Protein AF-X0XBM4-F1 (afdb_monomer)

Radius of gyration: 33.18 Å; Cα contacts (8 Å, |Δi|>4): 223; chains: 1; bounding box: 70×52×86 Å

Solvent-accessible surface area (backbone atoms only — not comparable to full-atom values): 13736 Å² total; per-residue (Å²): 110,57,67,59,32,49,52,48,25,52,49,20,50,49,61,36,42,48,56,77,73,38,51,85,45,62,90,73,54,87,56,70,58,50,74,58,97,88,46,77,46,46,25,66,57,52,52,49,49,52,42,51,51,52,54,52,53,46,48,76,74,64,38,62,68,59,53,51,44,62,59,60,49,40,42,83,60,50,76,65,52,47,36,52,25,36,41,55,28,19,49,54,34,35,58,25,46,34,64,67,58,27,51,53,29,49,75,68,77,41,86,64,55,63,82,49,78,67,63,64,71,57,40,39,52,50,35,50,53,50,56,20,50,74,56,38,74,68,28,51,68,59,43,36,58,71,55,51,50,53,51,55,50,45,67,56,48,50,60,52,53,51,49,55,53,48,51,54,51,50,50,48,45,50,71,68,70,60,56,82,87,71,78,83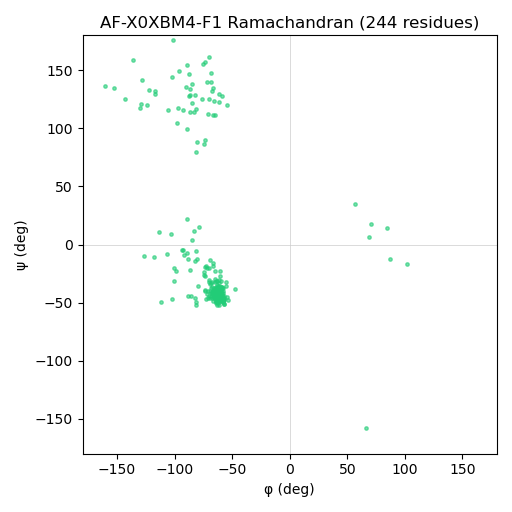,51,32,33,38,36,48,75,71,41,45,52,53,41,40,76,71,72,44,80,49,78,69,49,57,90,46,53,75,43,78,32,78,34,68,67,62,45,51,52,60,44,56,75,65,45,88,72,58,96,71,48,62,60,53,53,49,68,58,17,52,52,130

Secondary structure (DSSP, 8-state):
-HHHHHHHHHHHHHHHHHHHHHGGGGGG--PPPEEETTEEE-HHHHHHHHHHHHHHHHHHHH-HHHHHHHHHHS----HHHHHHHHHHHHHHHHHHH-HHHHHHHHHTTPPPPP-----HHHHHHHHHHHHHHHTHHHHHHHS-HHHHHHHHHHHHHHHHHHHHHHHHHHHHIIIIIS-------EEEB-HHHHHHHHHTT--GGGGGGGBT-EES-HHHHHHHHHTT-PPPTTHHHHHHHHHEE-

Mean predicted aligned error: 10.89 Å

Organism: NCBI:txid412755

Sequence (246 aa):
GLIVAGILGSYSLGANNIGNVMGVFLSSSPFTGFQIGGLVITGTQQLFFLGAIAIGVGVITFSKPVMMTVGKGILPLTPVGAFVSVVSHAVVLFLFSSAGLQHFLLSHGLPAIPLIPVSSSQAIVGAVVGIAAMNGTRGLRQIRWGQVGGILAGWVATPVVAGVFCFVSLFVMQNVFAQKVFVPIEYELRASEMKRLEEAGLPVEELRPLLGRRIASGEVFLYQIGKRLTLEPGQDRLVLALAEVV

Foldseek 3Di:
DQVVLVVLLVVLVLLLCLCVQQVVCPVVQPDAWDDDPNDIGGSVNVSSVVSSVVVVVCCVPPCVVVCCCLCPPFAPADPVLSSQLSNQLSVVSCQQRPPPVQVVCVVVVHDGRHNHRDDSVVSSNVSQCVVLVVVPPVSNVRTPVVSVVVVVVCVVVVVVVVVVVVVVVVVCCCPPPVDCPDDQWKFADEPVLLVVVVVVVFPSPQVVVRHGPIDRDLVVVVVVCVVRDPDDPPVSVSRCVSRTDD

pLDDT: mean 89.34, std 6.18, range [60.56, 97.81]

InterPro domains:
  IPR001204 Phosphate transporter [PF01384] (2-101)
  IPR001204 Phosphate transporter [PF01384] (116-180)
  IPR001204 Phosphate transporter [PTHR11101] (116-178)

Structure (mmCIF, N/CA/C/O backbone):
data_AF-X0XBM4-F1
#
_entry.id   AF-X0XBM4-F1
#
loop_
_atom_site.group_PDB
_atom_site.id
_atom_site.type_symbol
_atom_site.label_atom_id
_atom_site.label_alt_id
_atom_site.label_comp_id
_atom_site.label_asym_id
_atom_site.label_entity_id
_atom_site.label_seq_id
_atom_site.pdbx_PDB_ins_code
_atom_site.Cartn_x
_atom_site.Cartn_y
_atom_site.Cartn_z
_atom_site.occupancy
_atom_site.B_iso_or_equiv
_atom_site.auth_seq_id
_atom_site.auth_comp_id
_atom_site.auth_asym_id
_atom_site.auth_atom_id
_atom_site.pdbx_PDB_model_num
ATOM 1 N N . GLY A 1 1 ? 20.481 11.268 -16.233 1.00 83.00 1 GLY A N 1
ATOM 2 C CA . GLY A 1 1 ? 19.483 10.269 -16.663 1.00 83.00 1 GLY A CA 1
ATOM 3 C C . GLY A 1 1 ? 18.985 9.431 -15.501 1.00 83.00 1 GLY A C 1
ATOM 4 O O . GLY A 1 1 ? 17.932 9.731 -14.960 1.00 83.00 1 GLY A O 1
ATOM 5 N N . LEU A 1 2 ? 19.754 8.420 -15.082 1.00 87.69 2 LEU A N 1
ATOM 6 C CA . LEU A 1 2 ? 19.313 7.419 -14.098 1.00 87.69 2 LEU A CA 1
ATOM 7 C C . LEU A 1 2 ? 18.906 7.989 -12.729 1.00 87.69 2 LEU A C 1
ATOM 9 O O . LEU A 1 2 ? 17.918 7.538 -12.168 1.00 87.69 2 LEU A O 1
ATOM 13 N N . ILE A 1 3 ? 19.604 9.012 -12.227 1.00 91.31 3 ILE A N 1
ATOM 14 C CA . ILE A 1 3 ? 19.247 9.675 -10.960 1.00 91.31 3 ILE A CA 1
ATOM 15 C C . ILE A 1 3 ? 17.855 10.314 -11.045 1.00 91.31 3 ILE A C 1
ATOM 17 O O . ILE A 1 3 ? 17.032 10.112 -10.163 1.00 91.31 3 ILE A O 1
ATOM 21 N N . VAL A 1 4 ? 17.565 11.027 -12.136 1.00 93.81 4 VAL A N 1
ATOM 22 C CA . VAL A 1 4 ? 16.258 11.669 -12.355 1.00 93.81 4 VAL A CA 1
ATOM 23 C C . VAL A 1 4 ? 15.152 10.619 -12.465 1.00 93.81 4 VAL A C 1
ATOM 25 O O . VAL A 1 4 ? 14.100 10.775 -11.854 1.00 93.81 4 VAL A O 1
ATOM 28 N N . ALA A 1 5 ? 15.408 9.510 -13.168 1.00 93.12 5 ALA A N 1
ATOM 29 C CA . ALA A 1 5 ? 14.483 8.378 -13.196 1.00 93.12 5 ALA A CA 1
ATOM 30 C C . ALA A 1 5 ? 14.264 7.781 -11.798 1.00 93.12 5 ALA A C 1
ATOM 32 O O . ALA A 1 5 ? 13.132 7.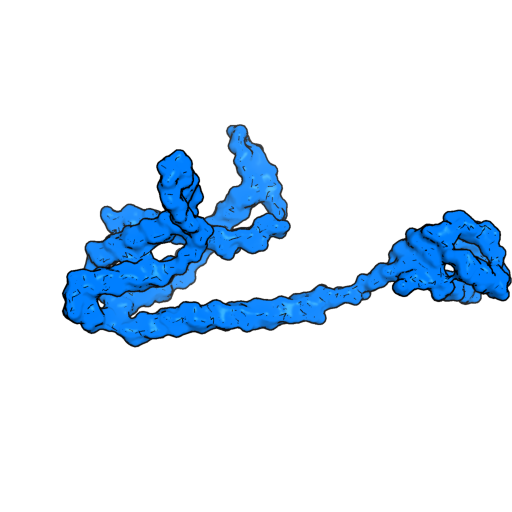488 -11.436 1.00 93.12 5 ALA A O 1
ATOM 33 N N . GLY A 1 6 ? 15.322 7.649 -10.994 1.00 92.62 6 GLY A N 1
ATOM 34 C CA . GLY A 1 6 ? 15.233 7.191 -9.607 1.00 92.62 6 GLY A CA 1
ATOM 35 C C . GLY A 1 6 ? 14.397 8.119 -8.723 1.00 92.62 6 GLY A C 1
ATOM 36 O O . GLY A 1 6 ? 13.598 7.634 -7.925 1.00 92.62 6 GLY A O 1
ATOM 37 N N . ILE A 1 7 ? 14.524 9.438 -8.900 1.00 95.00 7 ILE A N 1
ATOM 38 C CA . ILE A 1 7 ? 13.697 10.438 -8.207 1.00 95.00 7 ILE A CA 1
ATOM 39 C C . ILE A 1 7 ? 12.228 10.267 -8.600 1.00 95.00 7 ILE A C 1
ATOM 41 O O . ILE A 1 7 ? 11.374 10.160 -7.723 1.00 95.00 7 ILE A O 1
ATOM 45 N N . LEU A 1 8 ? 11.939 10.168 -9.901 1.00 95.00 8 LEU A N 1
ATOM 46 C CA . LEU A 1 8 ? 10.582 9.946 -10.400 1.00 95.00 8 LEU A CA 1
ATOM 47 C C . LEU A 1 8 ? 9.994 8.629 -9.867 1.00 95.00 8 LEU A C 1
ATOM 49 O O . LEU A 1 8 ? 8.879 8.615 -9.359 1.00 95.00 8 LEU A O 1
ATOM 53 N N . GLY A 1 9 ? 10.759 7.537 -9.925 1.00 94.25 9 GLY A N 1
ATOM 54 C CA . GLY A 1 9 ? 10.346 6.238 -9.397 1.00 94.25 9 GLY A CA 1
ATOM 55 C C . GLY A 1 9 ? 10.067 6.273 -7.899 1.00 94.25 9 GLY A C 1
ATOM 56 O O . GLY A 1 9 ? 9.058 5.730 -7.460 1.00 94.25 9 GLY A O 1
ATOM 57 N N . SER A 1 10 ? 10.905 6.964 -7.125 1.00 93.44 10 SER A N 1
ATOM 58 C CA . SER A 1 10 ? 10.713 7.113 -5.677 1.00 93.44 10 SER A CA 1
ATOM 59 C C . SER A 1 10 ? 9.476 7.952 -5.348 1.00 93.44 10 SER A C 1
ATOM 61 O O . SER A 1 10 ? 8.720 7.595 -4.446 1.00 93.44 10 SER A O 1
ATOM 63 N N . TYR A 1 11 ? 9.235 9.030 -6.101 1.00 94.62 11 TYR A N 1
ATOM 64 C CA . TYR A 1 11 ? 8.033 9.852 -5.959 1.00 94.62 11 TYR A CA 1
ATOM 65 C C . TYR A 1 11 ? 6.763 9.042 -6.249 1.00 94.62 11 TYR A C 1
ATOM 67 O O . TYR A 1 11 ? 5.869 8.982 -5.403 1.00 94.62 11 TYR A O 1
ATOM 75 N N . SER A 1 12 ? 6.704 8.363 -7.401 1.00 94.94 12 SER A N 1
ATOM 76 C CA . SER A 1 12 ? 5.548 7.541 -7.778 1.00 94.94 12 SER A CA 1
ATOM 77 C C . SER A 1 12 ? 5.317 6.389 -6.796 1.00 94.94 12 SER A C 1
ATOM 79 O O . SER A 1 12 ? 4.173 6.073 -6.477 1.00 94.94 12 SER A O 1
ATOM 81 N N . LEU A 1 13 ? 6.389 5.785 -6.271 1.00 92.69 13 LEU A N 1
ATOM 82 C CA . LEU A 1 13 ? 6.307 4.748 -5.242 1.00 92.69 13 LEU A CA 1
ATOM 83 C C . LEU A 1 13 ? 5.687 5.273 -3.946 1.00 92.69 13 LEU A C 1
ATOM 85 O O . LEU A 1 13 ? 4.789 4.638 -3.397 1.00 92.69 13 LEU A O 1
ATOM 89 N N . GLY A 1 14 ? 6.141 6.435 -3.469 1.00 93.69 14 GLY A N 1
ATOM 90 C CA . GLY A 1 14 ? 5.576 7.076 -2.284 1.00 93.69 14 GLY A CA 1
ATOM 91 C C . GLY A 1 14 ? 4.093 7.401 -2.466 1.00 93.69 14 GLY A C 1
ATOM 92 O O . GLY A 1 14 ? 3.279 7.027 -1.623 1.00 93.69 14 GLY A O 1
ATOM 93 N N . ALA A 1 15 ? 3.734 8.020 -3.594 1.00 92.31 15 ALA A N 1
ATOM 94 C CA . ALA A 1 15 ? 2.355 8.386 -3.914 1.00 92.31 15 ALA A CA 1
ATOM 95 C C . ALA A 1 15 ? 1.416 7.168 -3.977 1.00 92.31 15 ALA A C 1
ATOM 97 O O . ALA A 1 15 ? 0.315 7.210 -3.435 1.00 92.31 15 ALA A O 1
ATOM 98 N N . ASN A 1 16 ? 1.864 6.063 -4.577 1.00 93.94 16 ASN A N 1
ATOM 99 C CA . ASN A 1 16 ? 1.085 4.830 -4.674 1.00 93.94 16 ASN A CA 1
ATOM 100 C C . ASN A 1 16 ? 0.909 4.114 -3.321 1.00 93.94 16 ASN A C 1
ATOM 102 O O . ASN A 1 16 ? -0.100 3.447 -3.100 1.00 93.94 16 ASN A O 1
ATOM 106 N N . ASN A 1 17 ? 1.877 4.235 -2.408 1.00 92.50 17 ASN A N 1
ATOM 107 C CA . ASN A 1 17 ? 1.884 3.464 -1.163 1.00 92.50 17 ASN A CA 1
ATOM 108 C C . ASN A 1 17 ? 1.361 4.229 0.057 1.00 92.50 17 ASN A C 1
ATOM 110 O O . ASN A 1 17 ? 0.928 3.586 1.011 1.00 92.50 17 ASN A O 1
ATOM 114 N N . ILE A 1 18 ? 1.385 5.564 0.064 1.00 92.12 18 ILE A N 1
ATOM 115 C CA 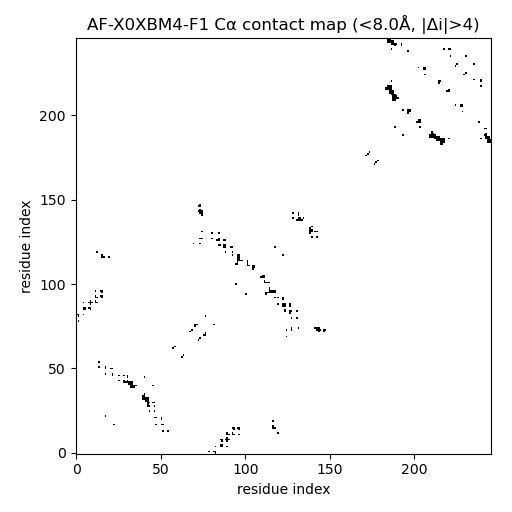. ILE A 1 18 ? 1.076 6.343 1.273 1.00 92.12 18 ILE A CA 1
ATOM 116 C C . ILE A 1 18 ? -0.341 6.083 1.800 1.00 92.12 18 ILE A C 1
ATOM 118 O O . ILE A 1 18 ? -0.528 5.969 3.009 1.00 92.12 18 ILE A O 1
ATOM 122 N N . GLY A 1 19 ? -1.318 5.892 0.906 1.00 88.31 19 GLY A N 1
ATOM 123 C CA . GLY A 1 19 ? -2.688 5.534 1.281 1.00 88.31 19 GLY A CA 1
ATOM 124 C C . GLY A 1 19 ? -2.777 4.174 1.979 1.00 88.31 19 GLY A C 1
ATOM 125 O O . GLY A 1 19 ? -3.505 4.040 2.957 1.00 88.31 19 GLY A O 1
ATOM 126 N N . ASN A 1 20 ? -1.972 3.194 1.558 1.00 89.19 20 ASN A N 1
ATOM 127 C CA . ASN A 1 20 ? -1.929 1.874 2.194 1.00 89.19 20 ASN A CA 1
ATOM 128 C C . ASN A 1 20 ? -1.291 1.927 3.588 1.00 89.19 20 ASN A C 1
ATOM 130 O O . ASN A 1 20 ? -1.654 1.146 4.460 1.00 89.19 20 ASN A O 1
ATOM 134 N N . VAL A 1 21 ? -0.333 2.836 3.795 1.00 89.69 21 VAL A N 1
ATOM 135 C CA . VAL A 1 21 ? 0.385 2.971 5.070 1.00 89.69 21 VAL A CA 1
ATOM 136 C C . VAL A 1 21 ? -0.415 3.807 6.071 1.00 89.69 21 VAL A C 1
ATOM 138 O O . VAL A 1 21 ? -0.531 3.427 7.231 1.00 89.69 21 VAL A O 1
ATOM 141 N N . MET A 1 22 ? -0.964 4.945 5.640 1.00 93.94 22 MET A N 1
ATOM 142 C CA . MET A 1 22 ? -1.604 5.920 6.533 1.00 93.94 22 MET A CA 1
ATOM 143 C C . MET A 1 22 ? -3.131 5.838 6.551 1.00 93.94 22 MET A C 1
ATOM 145 O O . MET A 1 22 ? -3.749 6.291 7.512 1.00 93.94 22 MET A O 1
ATOM 149 N N . GLY A 1 23 ? -3.759 5.251 5.528 1.00 91.75 23 GLY A N 1
ATOM 150 C CA . GLY A 1 23 ? -5.214 5.273 5.355 1.00 91.75 23 GLY A CA 1
ATOM 151 C C . GLY A 1 23 ? -5.985 4.645 6.515 1.00 91.75 23 GLY A C 1
ATOM 152 O O . GLY A 1 23 ? -7.010 5.182 6.926 1.00 91.75 23 GLY A O 1
ATOM 153 N N . VAL A 1 24 ? -5.458 3.571 7.110 1.00 91.56 24 VAL A N 1
ATOM 154 C CA . VAL A 1 24 ? -6.082 2.901 8.267 1.00 91.56 24 VAL A CA 1
ATOM 155 C C . VAL A 1 24 ? -6.137 3.782 9.520 1.00 91.56 24 VAL A C 1
ATOM 157 O O . VAL A 1 24 ? -6.993 3.573 10.373 1.00 91.56 24 VAL A O 1
ATOM 160 N N . PHE A 1 25 ? -5.265 4.789 9.620 1.00 93.75 25 PHE A N 1
ATOM 161 C CA . PHE A 1 25 ? -5.169 5.680 10.778 1.00 93.75 25 PHE A CA 1
ATOM 162 C C . PHE A 1 25 ? -6.014 6.951 10.643 1.00 93.75 25 PHE A C 1
ATOM 164 O O . PHE A 1 25 ? -6.086 7.723 11.595 1.00 93.75 25 PHE A O 1
ATOM 171 N N . LEU A 1 26 ? -6.658 7.189 9.493 1.00 93.00 26 LEU A N 1
ATOM 172 C CA . LEU A 1 26 ? -7.447 8.403 9.252 1.00 93.00 26 LEU A CA 1
ATOM 173 C C . LEU A 1 26 ? -8.559 8.592 10.291 1.00 93.00 26 LEU A C 1
ATOM 175 O O . LEU A 1 26 ? -8.692 9.672 10.859 1.00 93.00 26 LEU A O 1
ATOM 179 N N . SER A 1 27 ? -9.318 7.533 10.571 1.00 90.88 27 SER A N 1
ATOM 180 C CA . SER A 1 27 ? -10.483 7.587 11.468 1.00 90.88 27 SER A CA 1
ATOM 181 C C . SER A 1 27 ? -10.112 7.705 12.947 1.00 90.88 27 SER A C 1
ATOM 183 O O . SER A 1 27 ? -10.941 8.097 13.760 1.00 90.88 27 SER A O 1
ATOM 185 N N . SER A 1 28 ? -8.876 7.356 13.304 1.00 90.38 28 SER A N 1
ATOM 186 C CA . SER A 1 28 ? -8.365 7.376 14.678 1.00 90.38 28 SER A CA 1
ATOM 187 C C . SER A 1 28 ? -7.274 8.429 14.882 1.00 90.38 28 SER A C 1
ATOM 189 O O . SER A 1 28 ? -6.556 8.383 15.880 1.00 90.38 28 SER A O 1
ATOM 191 N N . SER A 1 29 ? -7.079 9.329 13.914 1.00 91.88 29 SER A N 1
ATOM 192 C CA . SER A 1 29 ? -6.001 10.309 13.964 1.00 91.88 29 SER A CA 1
ATOM 193 C C . SER A 1 29 ? -6.277 11.348 15.057 1.00 91.88 29 SER A C 1
ATOM 195 O O . SER A 1 29 ? -7.328 11.987 15.023 1.00 91.88 29 SER A O 1
ATOM 197 N N . PRO A 1 30 ? -5.348 11.570 16.006 1.00 90.75 30 PRO A N 1
ATOM 198 C CA . PRO A 1 30 ? -5.525 12.571 17.057 1.00 90.75 30 PRO A CA 1
ATOM 199 C C . PRO A 1 30 ? -5.187 13.996 16.586 1.00 90.75 30 PRO A C 1
ATOM 201 O O . PRO A 1 30 ? -5.328 14.945 17.355 1.00 90.75 30 PRO A O 1
ATOM 204 N N . PHE A 1 31 ? -4.683 14.164 15.357 1.00 93.12 31 PHE A N 1
ATOM 205 C CA . PHE A 1 31 ? -4.177 15.447 14.880 1.00 93.12 31 PHE A CA 1
ATOM 206 C C . PHE A 1 31 ? -5.310 16.400 14.514 1.00 93.12 31 PHE A C 1
ATOM 208 O O . PHE A 1 31 ? -6.143 16.112 13.654 1.00 93.12 31 PHE A O 1
ATOM 215 N N . THR A 1 32 ? -5.282 17.586 15.109 1.00 91.81 32 THR A N 1
ATOM 216 C CA . THR A 1 32 ? -6.132 18.708 14.722 1.00 91.81 32 THR A CA 1
ATOM 217 C C . THR A 1 32 ? -5.377 19.637 13.775 1.00 91.81 32 THR A C 1
ATOM 219 O O . THR A 1 32 ? -4.146 19.732 13.793 1.00 91.81 32 THR A O 1
ATOM 222 N N . GLY A 1 33 ? -6.113 20.289 12.874 1.00 92.31 33 GLY A N 1
ATOM 223 C CA . GLY A 1 33 ? -5.518 21.254 11.956 1.00 92.31 33 GLY A CA 1
ATOM 224 C C . GLY A 1 33 ? -5.040 22.502 12.693 1.00 92.31 33 GLY A C 1
ATOM 225 O O . GLY A 1 33 ? -5.656 22.921 13.671 1.00 92.31 33 GLY A O 1
ATOM 226 N N . PHE A 1 34 ? -3.964 23.111 12.207 1.00 91.62 34 PHE A N 1
ATOM 227 C CA . PHE A 1 34 ? -3.456 24.373 12.735 1.00 91.62 34 PHE A CA 1
ATOM 228 C C . PHE A 1 34 ? -3.080 25.326 11.599 1.00 91.62 34 PHE A C 1
ATOM 230 O O . PHE A 1 34 ? -2.855 24.911 10.459 1.00 91.62 34 PHE A O 1
ATOM 237 N N . GLN A 1 35 ? -3.026 26.619 11.911 1.00 92.69 35 GLN A N 1
ATOM 238 C CA . GLN A 1 35 ? -2.713 27.669 10.949 1.00 92.69 35 GLN A CA 1
ATOM 239 C C . GLN A 1 35 ? -1.419 28.382 11.346 1.00 92.69 35 GLN A C 1
ATOM 241 O O . GLN A 1 35 ? -1.280 28.825 12.483 1.00 92.69 35 GLN A O 1
ATOM 246 N N . ILE A 1 36 ? -0.478 28.513 10.408 1.00 89.69 36 ILE A N 1
ATOM 247 C CA . ILE A 1 36 ? 0.762 29.284 10.592 1.00 89.69 36 ILE A CA 1
ATOM 248 C C . ILE A 1 36 ? 0.914 30.235 9.412 1.00 89.69 36 ILE A C 1
ATOM 250 O O . ILE A 1 36 ? 0.982 29.793 8.269 1.00 89.69 36 ILE A O 1
ATOM 254 N N . GLY A 1 37 ? 0.976 31.543 9.677 1.00 82.50 37 GLY A N 1
ATOM 255 C CA . GLY A 1 37 ? 1.304 32.545 8.653 1.00 82.50 37 GLY A CA 1
ATOM 256 C C . GLY A 1 37 ? 0.387 32.522 7.422 1.00 82.50 37 GLY A C 1
ATOM 257 O O . GLY A 1 37 ? 0.858 32.717 6.309 1.00 82.50 37 GLY A O 1
ATOM 258 N N . GLY A 1 38 ? -0.905 32.224 7.604 1.00 87.56 38 GLY A N 1
ATOM 259 C CA . GLY A 1 38 ? -1.879 32.105 6.511 1.00 87.56 38 GLY A CA 1
ATOM 260 C C . GLY A 1 38 ? -1.972 30.714 5.870 1.00 87.56 38 GLY A C 1
ATOM 261 O O . GLY A 1 38 ? -2.952 30.442 5.182 1.00 87.56 38 GLY A O 1
ATOM 262 N N . LEU A 1 39 ? -1.033 29.804 6.145 1.00 89.56 39 LEU A N 1
ATOM 263 C CA . LEU A 1 39 ? -1.095 28.415 5.693 1.00 89.56 39 LEU A CA 1
ATOM 264 C C . LEU A 1 39 ? -1.934 27.578 6.665 1.00 89.56 39 LEU A C 1
ATOM 266 O O . LEU A 1 39 ? -1.607 27.490 7.849 1.00 89.56 39 LEU A O 1
ATOM 270 N N . VAL A 1 40 ? -2.997 26.948 6.164 1.00 92.50 40 VAL A N 1
ATOM 271 C CA . VAL A 1 40 ? -3.815 25.994 6.926 1.00 92.50 40 VAL A CA 1
ATOM 272 C C . VAL A 1 40 ? -3.283 24.585 6.680 1.00 92.50 40 VAL A C 1
ATOM 274 O O . VAL A 1 40 ? -3.333 24.095 5.553 1.00 92.50 40 VAL A O 1
ATOM 277 N N . ILE A 1 41 ? -2.783 23.933 7.732 1.00 93.75 41 ILE A N 1
ATOM 278 C CA . ILE A 1 41 ? -2.322 22.543 7.689 1.00 93.75 41 ILE A CA 1
ATOM 279 C C . ILE A 1 41 ? -3.351 21.672 8.404 1.00 93.75 41 ILE A C 1
ATOM 281 O O . ILE A 1 41 ? -3.560 21.782 9.610 1.00 93.75 41 ILE A O 1
ATOM 285 N N . THR A 1 42 ? -3.988 20.776 7.660 1.00 94.31 42 THR A N 1
ATOM 286 C CA . THR A 1 42 ? -4.989 19.838 8.189 1.00 94.31 42 THR A CA 1
ATOM 287 C C . THR A 1 42 ? -4.340 18.695 8.976 1.00 94.31 42 THR A C 1
ATOM 289 O O . THR A 1 42 ? -3.193 18.325 8.719 1.00 94.31 42 THR A O 1
ATOM 292 N N . GLY A 1 43 ? -5.086 18.078 9.899 1.00 94.12 43 GLY A N 1
ATOM 293 C CA . GLY A 1 43 ? -4.626 16.877 10.613 1.00 94.12 43 GLY A CA 1
ATOM 294 C C . GLY A 1 43 ? -4.271 15.725 9.664 1.00 94.12 43 GLY A C 1
ATOM 295 O O . GLY A 1 43 ? -3.255 15.057 9.841 1.00 94.12 43 GLY A O 1
ATOM 296 N N . THR A 1 44 ? -5.030 15.566 8.574 1.00 93.69 44 THR A N 1
ATOM 297 C CA . THR A 1 44 ? -4.742 14.585 7.518 1.00 93.69 44 THR A CA 1
ATOM 298 C C . THR A 1 44 ? -3.391 14.829 6.851 1.00 93.69 44 THR A C 1
ATOM 300 O O . THR A 1 44 ? -2.620 13.893 6.660 1.00 93.69 44 THR A O 1
ATOM 303 N N . GLN A 1 45 ? -3.060 16.080 6.522 1.00 93.50 45 GLN A N 1
ATOM 304 C CA . GLN A 1 45 ? -1.757 16.408 5.934 1.00 93.50 45 GLN A CA 1
ATOM 305 C C . GLN A 1 45 ? -0.606 16.102 6.897 1.00 93.50 45 GLN A C 1
ATOM 307 O O . GLN A 1 45 ? 0.417 15.575 6.465 1.00 93.50 45 GLN A O 1
ATOM 312 N N . GLN A 1 46 ? -0.782 16.366 8.195 1.00 94.75 46 GLN A N 1
ATOM 313 C CA . GLN A 1 46 ? 0.210 16.014 9.218 1.00 94.75 46 GLN A CA 1
ATOM 314 C C . GLN A 1 46 ? 0.412 14.496 9.301 1.00 94.75 46 GLN A C 1
ATOM 316 O O . GLN A 1 46 ? 1.549 14.025 9.289 1.00 94.75 46 GLN A O 1
ATOM 321 N N . LEU A 1 47 ? -0.680 13.724 9.311 1.00 95.12 47 LEU A N 1
ATOM 322 C CA . LEU A 1 47 ? -0.634 12.262 9.330 1.00 95.12 47 LEU A CA 1
ATOM 323 C C . LEU A 1 47 ? 0.133 11.705 8.121 1.00 95.12 47 LEU A C 1
ATOM 325 O O . LEU A 1 47 ? 1.039 10.889 8.278 1.00 95.12 47 LEU A O 1
ATOM 329 N N . PHE A 1 48 ? -0.180 12.181 6.914 1.00 94.38 48 PHE A N 1
ATOM 330 C CA . PHE A 1 48 ? 0.491 11.736 5.690 1.00 94.38 48 PHE A CA 1
ATOM 331 C C . PHE A 1 48 ? 1.959 12.174 5.642 1.00 94.38 48 PHE A C 1
ATOM 333 O O . PHE A 1 48 ? 2.796 11.433 5.127 1.00 94.38 48 PHE A O 1
ATOM 340 N N . PHE A 1 49 ? 2.299 13.330 6.216 1.00 94.00 49 PHE A N 1
ATOM 341 C CA . PHE A 1 49 ? 3.685 13.776 6.346 1.00 94.00 49 PHE A CA 1
ATOM 342 C C . PHE A 1 49 ? 4.498 12.865 7.275 1.00 94.00 49 PHE A C 1
ATOM 344 O O . PHE A 1 49 ? 5.586 12.420 6.905 1.00 94.00 49 PHE A O 1
ATOM 351 N N . LEU A 1 50 ? 3.950 12.508 8.441 1.00 94.94 50 LEU A N 1
ATOM 352 C CA . LEU A 1 50 ? 4.572 11.525 9.334 1.00 94.94 50 LEU A CA 1
ATOM 353 C C . LEU A 1 50 ? 4.729 10.166 8.649 1.00 94.94 50 LEU A C 1
ATOM 355 O O . LEU A 1 50 ? 5.779 9.533 8.761 1.00 94.94 50 LEU A O 1
ATOM 359 N N . GLY A 1 51 ? 3.727 9.746 7.877 1.00 94.94 51 GLY A N 1
ATOM 360 C CA . GLY A 1 51 ? 3.824 8.538 7.069 1.00 94.94 51 GLY A CA 1
ATOM 361 C C . GLY A 1 51 ? 4.926 8.591 6.019 1.00 94.94 51 GLY A C 1
ATOM 362 O O . GLY A 1 51 ? 5.655 7.615 5.858 1.00 94.94 51 GLY A O 1
ATOM 363 N N . ALA A 1 52 ? 5.109 9.728 5.348 1.00 94.69 52 ALA A N 1
ATOM 364 C CA . ALA A 1 52 ? 6.194 9.912 4.389 1.00 94.69 52 ALA A CA 1
ATOM 365 C C . ALA A 1 52 ? 7.574 9.790 5.059 1.00 94.69 52 ALA A C 1
ATOM 367 O O . ALA A 1 52 ? 8.460 9.125 4.517 1.00 94.69 52 ALA A O 1
ATOM 368 N N . ILE A 1 53 ? 7.741 10.353 6.263 1.00 95.44 53 ILE A N 1
ATOM 369 C CA . ILE A 1 53 ? 8.965 10.188 7.063 1.00 95.44 53 ILE A CA 1
ATOM 370 C C . ILE A 1 53 ? 9.174 8.713 7.420 1.00 95.44 53 ILE A C 1
ATOM 372 O O . ILE A 1 53 ? 10.263 8.185 7.201 1.00 95.44 53 ILE A O 1
ATOM 376 N N . ALA A 1 54 ? 8.141 8.030 7.919 1.00 94.62 54 ALA A N 1
ATOM 377 C CA . ALA A 1 54 ? 8.224 6.620 8.293 1.00 94.62 54 ALA A CA 1
ATOM 378 C C . ALA A 1 54 ? 8.614 5.725 7.103 1.00 94.62 54 ALA A C 1
ATOM 380 O O . ALA A 1 54 ? 9.492 4.869 7.237 1.00 94.62 54 ALA A O 1
ATOM 381 N N . ILE A 1 55 ? 8.029 5.963 5.922 1.00 93.69 55 ILE A N 1
ATOM 382 C CA . ILE A 1 55 ? 8.412 5.281 4.677 1.00 93.69 55 ILE A CA 1
ATOM 383 C C . ILE A 1 55 ? 9.885 5.559 4.356 1.00 93.69 55 ILE A C 1
ATOM 385 O O . ILE A 1 55 ? 10.638 4.618 4.109 1.00 93.69 55 ILE A O 1
ATOM 389 N N . GLY A 1 56 ? 10.321 6.822 4.400 1.00 93.38 56 GLY A N 1
ATOM 390 C CA . GLY A 1 56 ? 11.713 7.198 4.135 1.00 93.38 56 GLY A CA 1
ATOM 391 C C . GLY A 1 56 ? 12.707 6.498 5.068 1.00 93.38 56 GLY A C 1
ATOM 392 O O . GLY A 1 56 ? 13.692 5.917 4.606 1.00 93.38 56 GLY A O 1
ATOM 393 N N . VAL A 1 57 ? 12.415 6.470 6.371 1.00 95.12 57 VAL A N 1
ATOM 394 C CA . VAL A 1 57 ? 13.225 5.762 7.374 1.00 95.12 57 VAL A CA 1
ATOM 395 C C . VAL A 1 57 ? 13.259 4.259 7.091 1.00 95.12 57 VAL A C 1
ATOM 397 O O . VAL A 1 57 ? 14.337 3.659 7.102 1.00 95.12 57 VAL A O 1
ATOM 400 N N . GLY A 1 58 ? 12.114 3.645 6.779 1.00 92.88 58 GLY A N 1
ATOM 401 C CA . GLY A 1 58 ? 12.033 2.223 6.435 1.00 92.88 58 GLY A CA 1
ATOM 402 C C . GLY A 1 58 ? 12.826 1.865 5.173 1.00 92.88 58 GLY A C 1
ATOM 403 O O . GLY A 1 58 ? 13.467 0.813 5.111 1.00 92.88 58 GLY A O 1
ATOM 404 N N . VAL A 1 59 ? 12.856 2.764 4.184 1.00 90.75 59 VAL A N 1
ATOM 405 C CA . VAL A 1 59 ? 13.664 2.586 2.971 1.00 90.75 59 VAL A CA 1
ATOM 406 C C . VAL A 1 59 ? 15.154 2.564 3.299 1.00 90.75 59 VAL A C 1
ATOM 408 O O . VAL A 1 59 ? 15.856 1.638 2.890 1.00 90.75 59 VAL A O 1
ATOM 411 N N . ILE A 1 60 ? 15.629 3.537 4.079 1.00 92.19 60 ILE A N 1
ATOM 412 C CA . ILE A 1 60 ? 17.049 3.654 4.443 1.00 92.19 60 ILE A CA 1
ATOM 413 C C . ILE A 1 60 ? 17.514 2.454 5.281 1.00 92.19 60 ILE A C 1
ATOM 415 O O . ILE A 1 60 ? 18.634 1.977 5.108 1.00 92.19 60 ILE A O 1
ATOM 419 N N . THR A 1 61 ? 16.656 1.945 6.166 1.00 94.75 61 THR A N 1
ATOM 420 C CA . THR A 1 61 ? 17.024 0.909 7.144 1.00 94.75 61 THR A CA 1
ATOM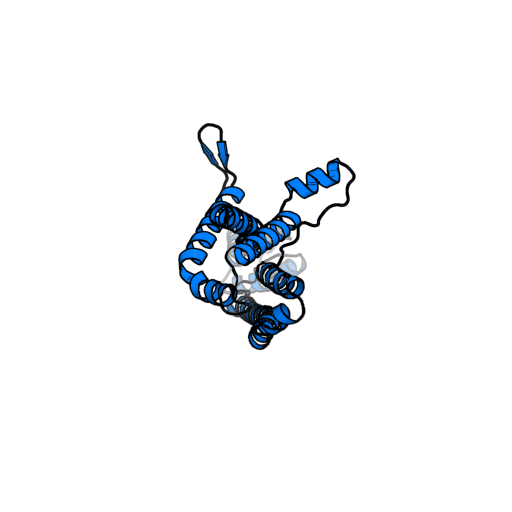 421 C C . THR A 1 61 ? 16.854 -0.519 6.621 1.00 94.75 61 THR A C 1
ATOM 423 O O . THR A 1 61 ? 17.757 -1.337 6.796 1.00 94.75 61 THR A O 1
ATOM 426 N N . PHE A 1 62 ? 15.746 -0.838 5.939 1.00 92.00 62 PHE A N 1
ATOM 427 C CA . PHE A 1 62 ? 15.368 -2.232 5.656 1.00 92.00 62 PHE A CA 1
ATOM 428 C C . PHE A 1 62 ? 15.305 -2.607 4.169 1.00 92.00 62 PHE A C 1
ATOM 430 O O . PHE A 1 62 ? 15.231 -3.792 3.849 1.00 92.00 62 PHE A O 1
ATOM 437 N N . SER A 1 63 ? 15.374 -1.658 3.226 1.00 88.81 63 SER A N 1
ATOM 438 C CA . SER A 1 63 ? 15.122 -1.981 1.803 1.00 88.81 63 SER A CA 1
ATOM 439 C C . SER A 1 63 ? 16.301 -2.612 1.053 1.00 88.81 63 SER A C 1
ATOM 441 O O . SER A 1 63 ? 16.122 -3.140 -0.048 1.00 88.81 63 SER A O 1
ATOM 443 N N . LYS A 1 64 ? 17.515 -2.601 1.620 1.00 87.56 64 LYS A N 1
ATOM 444 C CA . LYS A 1 64 ? 18.735 -3.084 0.943 1.00 87.56 64 LYS A CA 1
ATOM 445 C C . LYS A 1 64 ? 18.626 -4.521 0.394 1.00 87.56 64 LYS A C 1
ATOM 447 O O . LYS A 1 64 ? 18.968 -4.707 -0.776 1.00 87.56 64 LYS A O 1
ATOM 452 N N . PRO A 1 65 ? 18.149 -5.536 1.143 1.00 84.31 65 PRO A N 1
ATOM 453 C CA . PRO A 1 65 ? 18.085 -6.913 0.637 1.00 84.31 65 PRO A CA 1
ATOM 454 C C . PRO A 1 65 ? 17.138 -7.065 -0.563 1.00 84.31 65 PRO A C 1
ATOM 456 O O . PRO A 1 65 ? 17.452 -7.762 -1.532 1.00 84.31 65 PRO A O 1
ATOM 459 N N . VAL A 1 66 ? 16.004 -6.358 -0.535 1.00 80.12 66 VAL A N 1
ATOM 460 C CA . VAL A 1 66 ? 15.001 -6.386 -1.609 1.00 80.12 66 VAL A CA 1
ATOM 461 C C . VAL A 1 66 ? 15.547 -5.710 -2.867 1.00 80.12 66 VAL A C 1
ATOM 463 O O . VAL A 1 66 ? 15.482 -6.291 -3.950 1.00 80.12 66 VAL A O 1
ATOM 466 N N . MET A 1 67 ? 16.176 -4.537 -2.726 1.00 82.31 67 MET A N 1
ATOM 467 C CA . MET A 1 67 ? 16.805 -3.835 -3.852 1.00 82.31 67 MET A CA 1
ATOM 468 C C . MET A 1 67 ? 17.874 -4.692 -4.542 1.00 82.31 67 MET A C 1
ATOM 470 O O . MET A 1 67 ? 17.944 -4.731 -5.770 1.00 82.31 67 MET A O 1
ATOM 474 N N . MET A 1 68 ? 18.675 -5.429 -3.767 1.00 80.94 68 MET A N 1
ATOM 475 C CA . MET A 1 68 ? 19.697 -6.325 -4.317 1.00 80.94 68 MET A CA 1
ATOM 476 C C . MET A 1 68 ? 19.091 -7.524 -5.060 1.00 80.94 68 MET A C 1
ATOM 478 O O . MET A 1 68 ? 19.619 -7.925 -6.100 1.00 80.94 68 MET A O 1
ATOM 482 N N . THR A 1 69 ? 17.970 -8.058 -4.566 1.00 73.31 69 THR A N 1
ATOM 483 C CA . THR A 1 69 ? 17.244 -9.168 -5.205 1.00 73.31 69 THR A CA 1
ATOM 484 C C . THR A 1 69 ? 16.651 -8.742 -6.548 1.00 73.31 69 THR A C 1
ATOM 486 O O . THR A 1 69 ? 16.796 -9.453 -7.537 1.00 73.31 69 THR A O 1
ATOM 489 N N . VAL A 1 70 ? 16.063 -7.546 -6.634 1.00 70.94 70 VAL A N 1
ATOM 490 C CA . VAL A 1 70 ? 15.521 -7.028 -7.902 1.00 70.94 70 VAL A CA 1
ATOM 491 C C . VAL A 1 70 ? 16.642 -6.660 -8.880 1.00 70.94 70 VAL A C 1
ATOM 493 O O . VAL A 1 70 ? 16.598 -7.058 -10.041 1.00 70.94 70 VAL A O 1
ATOM 496 N N . GLY A 1 71 ? 17.676 -5.950 -8.416 1.00 67.31 71 GLY A N 1
ATOM 497 C CA . GLY A 1 71 ? 18.719 -5.399 -9.288 1.00 67.31 71 GLY A CA 1
ATOM 498 C C . GLY A 1 71 ? 19.712 -6.420 -9.856 1.00 67.31 71 GLY A C 1
ATOM 499 O O . GLY A 1 71 ? 20.283 -6.182 -10.918 1.00 67.31 71 GLY A O 1
ATOM 500 N N . LYS A 1 72 ? 19.947 -7.546 -9.168 1.00 69.38 72 LYS A N 1
ATOM 501 C CA . LYS A 1 72 ? 20.899 -8.589 -9.613 1.00 69.38 72 LYS A CA 1
ATOM 502 C C . LYS A 1 72 ? 20.302 -9.992 -9.689 1.00 69.38 72 LYS A C 1
ATOM 504 O O . LYS A 1 72 ? 20.970 -10.908 -10.172 1.00 69.38 72 LYS A O 1
ATOM 509 N N . GLY A 1 73 ? 19.095 -10.185 -9.169 1.00 74.31 73 GLY A N 1
ATOM 510 C CA . GLY A 1 73 ? 18.499 -11.506 -9.068 1.00 74.31 73 GLY A CA 1
ATOM 511 C C . GLY A 1 73 ? 17.848 -11.976 -10.365 1.00 74.31 73 GLY A C 1
ATOM 512 O O . GLY A 1 73 ? 18.139 -13.070 -10.840 1.00 74.31 73 GLY A O 1
ATOM 513 N N . ILE A 1 74 ? 17.008 -11.146 -10.980 1.00 84.12 74 ILE A N 1
ATOM 514 C CA . ILE A 1 74 ? 16.137 -11.600 -12.076 1.00 84.12 74 ILE A CA 1
ATOM 515 C C . ILE A 1 74 ? 16.882 -11.649 -13.411 1.00 84.12 74 ILE A C 1
ATOM 517 O O . ILE A 1 74 ? 16.865 -12.666 -14.105 1.00 84.12 74 ILE A O 1
ATOM 521 N N . LEU A 1 75 ? 17.537 -10.545 -13.760 1.00 86.50 75 LEU A N 1
ATOM 522 C CA . LEU A 1 75 ? 18.279 -10.349 -14.999 1.00 86.50 75 LEU A CA 1
ATOM 523 C C . LEU A 1 75 ? 19.390 -9.325 -14.716 1.00 86.50 75 LEU A C 1
ATOM 525 O O . LEU A 1 75 ? 19.105 -8.308 -14.082 1.00 86.50 75 LEU A O 1
ATOM 529 N N . PRO A 1 76 ? 20.640 -9.539 -15.159 1.00 85.19 76 PRO A N 1
ATOM 530 C CA . PRO A 1 76 ? 21.666 -8.506 -15.075 1.00 85.19 76 PRO A CA 1
ATOM 531 C C . PRO A 1 76 ? 21.298 -7.335 -15.999 1.00 85.19 76 PRO A C 1
ATOM 533 O O . PRO A 1 76 ? 21.300 -7.468 -17.221 1.00 85.19 76 PRO A O 1
ATOM 536 N N . LEU A 1 77 ? 20.959 -6.185 -15.415 1.00 85.19 77 LEU A N 1
ATOM 537 C CA . LEU A 1 77 ? 20.533 -5.006 -16.169 1.00 85.19 77 LEU A CA 1
ATOM 538 C C . LEU A 1 77 ? 21.729 -4.156 -16.610 1.00 85.19 77 LEU A C 1
ATOM 540 O O . LEU A 1 77 ? 22.604 -3.820 -15.811 1.00 85.19 77 LEU A O 1
ATOM 544 N N . THR A 1 78 ? 21.729 -3.744 -17.879 1.00 89.69 78 THR A N 1
ATOM 545 C CA . THR A 1 78 ? 22.597 -2.657 -18.358 1.00 89.69 78 THR A CA 1
ATOM 546 C C . THR A 1 78 ? 22.114 -1.315 -17.789 1.00 89.69 78 THR A C 1
ATOM 548 O O . THR A 1 78 ? 20.948 -1.209 -17.407 1.00 89.69 78 THR A O 1
ATOM 551 N N . PRO A 1 79 ? 22.937 -0.249 -17.767 1.00 89.94 79 PRO A N 1
ATOM 552 C CA . PRO A 1 79 ? 22.492 1.070 -17.300 1.00 89.94 79 PRO A CA 1
ATOM 553 C C . PRO A 1 79 ? 21.247 1.596 -18.030 1.00 89.94 79 PRO A C 1
ATOM 555 O O . PRO A 1 79 ? 20.377 2.209 -17.413 1.00 89.94 79 PRO A O 1
ATOM 558 N N . VAL A 1 80 ? 21.132 1.311 -19.332 1.00 91.19 80 VAL A N 1
ATOM 559 C CA . VAL A 1 80 ? 19.953 1.657 -20.139 1.00 91.19 80 VAL A CA 1
ATOM 560 C C . VAL A 1 80 ? 18.751 0.803 -19.735 1.00 91.19 80 VAL A C 1
ATOM 562 O O . VAL A 1 80 ? 17.672 1.346 -19.525 1.00 91.19 80 VAL A O 1
ATOM 565 N N . GLY A 1 81 ? 18.931 -0.509 -19.551 1.00 90.56 81 GLY A N 1
ATOM 566 C CA . GLY A 1 81 ? 17.866 -1.389 -19.062 1.00 90.56 81 GLY A CA 1
ATOM 567 C C . GLY A 1 81 ? 17.370 -0.989 -17.671 1.00 90.56 81 GLY A C 1
ATOM 568 O O . GLY A 1 81 ? 16.167 -0.928 -17.440 1.00 90.56 81 GLY A O 1
ATOM 569 N N . ALA A 1 82 ? 18.280 -0.621 -16.767 1.00 90.38 82 ALA A N 1
ATOM 570 C CA . ALA A 1 82 ? 17.936 -0.095 -15.452 1.00 90.38 82 ALA A CA 1
ATOM 571 C C . ALA A 1 82 ? 17.127 1.207 -15.572 1.00 90.38 82 ALA A C 1
ATOM 573 O O . ALA A 1 82 ? 16.064 1.318 -14.965 1.00 90.38 82 ALA A O 1
ATOM 574 N N . PHE A 1 83 ? 17.566 2.150 -16.411 1.00 93.62 83 PHE A N 1
ATOM 575 C CA . PHE A 1 83 ? 16.831 3.392 -16.665 1.00 93.62 83 PHE A CA 1
ATOM 576 C C . PHE A 1 83 ? 15.413 3.130 -17.180 1.00 93.62 83 PHE A C 1
ATOM 578 O O . PHE A 1 83 ? 14.455 3.630 -16.594 1.00 93.62 83 PHE A O 1
ATOM 585 N N . VAL A 1 84 ? 15.274 2.307 -18.222 1.00 93.56 84 VAL A N 1
ATOM 586 C CA . VAL A 1 84 ? 13.970 1.951 -18.798 1.00 93.56 84 VAL A CA 1
ATOM 587 C C . VAL A 1 84 ? 13.091 1.276 -17.751 1.00 93.56 84 VAL A C 1
ATOM 589 O O . VAL A 1 84 ? 11.945 1.675 -17.585 1.00 93.56 84 VAL A O 1
ATOM 592 N N . SER A 1 85 ? 13.630 0.325 -16.984 1.00 92.69 85 SER A N 1
ATOM 593 C CA . SER A 1 85 ? 12.855 -0.388 -15.965 1.00 92.69 85 SER A CA 1
ATOM 594 C C . SER A 1 85 ? 12.285 0.551 -14.899 1.00 92.69 85 SER A C 1
ATOM 596 O O . SER A 1 85 ? 11.105 0.456 -14.572 1.00 92.69 85 SER A O 1
ATOM 598 N N . VAL A 1 86 ? 13.090 1.504 -14.415 1.00 93.88 86 VAL A N 1
ATOM 599 C CA . VAL A 1 86 ? 12.671 2.485 -13.408 1.00 93.88 86 VAL A CA 1
ATOM 600 C C . VAL A 1 86 ? 11.649 3.462 -13.984 1.00 93.88 86 VAL A C 1
ATOM 602 O O . VAL A 1 86 ? 10.660 3.753 -13.318 1.00 93.88 86 VAL A O 1
ATOM 605 N N . VAL A 1 87 ? 11.837 3.944 -15.217 1.00 96.00 87 VAL A N 1
ATOM 606 C CA . VAL A 1 87 ? 10.882 4.865 -15.855 1.00 96.00 87 VAL A CA 1
ATOM 607 C C . VAL A 1 87 ? 9.552 4.170 -16.134 1.00 96.00 87 VAL A C 1
ATOM 609 O O . VAL A 1 87 ? 8.512 4.695 -15.752 1.00 96.00 87 VAL A O 1
ATOM 612 N N . SER A 1 88 ? 9.561 2.979 -16.739 1.00 95.69 88 SER A N 1
ATOM 613 C CA . SER A 1 88 ? 8.341 2.203 -16.995 1.00 95.69 88 SER A CA 1
ATOM 614 C C . SER A 1 88 ? 7.584 1.917 -15.702 1.00 95.69 88 SER A C 1
ATOM 616 O O . SER A 1 88 ? 6.376 2.125 -15.629 1.00 95.69 88 SER A O 1
ATOM 618 N N . HIS A 1 89 ? 8.307 1.508 -14.660 1.00 95.12 89 HIS A N 1
ATOM 619 C CA . HIS A 1 89 ? 7.760 1.316 -13.326 1.00 95.12 89 HIS A CA 1
ATOM 620 C C . HIS A 1 89 ? 7.109 2.592 -12.767 1.00 95.12 89 HIS A C 1
ATOM 622 O O . HIS A 1 89 ? 5.964 2.560 -12.316 1.00 95.12 89 HIS A O 1
ATOM 628 N N . ALA A 1 90 ? 7.815 3.723 -12.834 1.00 96.06 90 ALA A N 1
ATOM 629 C CA . ALA A 1 90 ? 7.342 4.997 -12.309 1.00 96.06 90 ALA A CA 1
ATOM 630 C C . ALA A 1 90 ? 6.112 5.528 -13.053 1.00 96.06 90 ALA A C 1
ATOM 632 O O . ALA A 1 90 ? 5.219 6.086 -12.417 1.00 96.06 90 ALA A O 1
ATOM 633 N N . VAL A 1 91 ? 6.066 5.342 -14.377 1.00 95.94 91 VAL A N 1
ATOM 634 C CA . VAL A 1 91 ? 4.924 5.712 -15.220 1.00 95.94 91 VAL A CA 1
ATOM 635 C C . VAL A 1 91 ? 3.705 4.888 -14.837 1.00 95.94 91 VAL A C 1
ATOM 637 O O . VAL A 1 91 ? 2.660 5.470 -14.581 1.00 95.94 91 VAL A O 1
ATOM 640 N N . VAL A 1 92 ? 3.831 3.560 -14.730 1.00 95.94 92 VAL A N 1
ATOM 641 C CA . VAL A 1 92 ? 2.708 2.700 -14.325 1.00 95.94 92 VAL A CA 1
ATOM 642 C C . VAL A 1 92 ? 2.158 3.141 -12.971 1.00 95.94 92 VAL A C 1
ATOM 644 O O . VAL A 1 92 ? 0.967 3.404 -12.863 1.00 95.94 92 VAL A O 1
ATOM 647 N N . LEU A 1 93 ? 3.013 3.298 -11.958 1.00 95.75 93 LEU A N 1
ATOM 648 C CA . LEU A 1 93 ? 2.559 3.749 -10.642 1.00 95.75 93 LEU A CA 1
ATOM 649 C C . LEU A 1 93 ? 1.887 5.126 -10.702 1.00 95.75 93 LEU A C 1
ATOM 651 O O . LEU A 1 93 ? 0.795 5.290 -10.171 1.00 95.75 93 LEU A O 1
ATOM 655 N N . PHE A 1 94 ? 2.495 6.088 -11.401 1.00 95.38 94 PHE A N 1
ATOM 656 C CA . PHE A 1 94 ? 1.942 7.433 -11.548 1.00 95.38 94 PHE A CA 1
ATOM 657 C C . PHE A 1 94 ? 0.559 7.428 -12.209 1.00 95.38 94 PHE A C 1
ATOM 659 O O . PHE A 1 94 ? -0.339 8.122 -11.740 1.00 95.38 94 PHE A O 1
ATOM 666 N N . LEU A 1 95 ? 0.370 6.642 -13.274 1.00 95.00 95 LEU A N 1
ATOM 667 C CA . LEU A 1 95 ? -0.902 6.566 -13.995 1.00 95.00 95 LEU A CA 1
ATOM 668 C C . LEU A 1 95 ? -2.049 6.118 -13.081 1.00 95.00 95 LEU A C 1
ATOM 670 O O . LEU A 1 95 ? -3.121 6.712 -13.128 1.00 95.00 95 LEU A O 1
ATOM 674 N N . PHE A 1 96 ? -1.814 5.110 -12.238 1.00 94.75 96 PHE A N 1
ATOM 675 C CA . PHE A 1 96 ? -2.840 4.544 -11.356 1.00 94.75 96 PHE A CA 1
ATOM 676 C C . PHE A 1 96 ? -2.960 5.246 -9.995 1.00 94.75 96 PHE A C 1
ATOM 678 O O . PHE A 1 96 ? -3.944 5.031 -9.294 1.00 94.75 96 PHE A O 1
ATOM 685 N N . SER A 1 97 ? -2.004 6.099 -9.609 1.00 93.94 97 SER A N 1
ATOM 686 C CA . SER A 1 97 ? -2.053 6.843 -8.341 1.00 93.94 97 SER A CA 1
ATOM 687 C C . SER A 1 97 ? -2.376 8.336 -8.499 1.00 93.94 97 SER A C 1
ATOM 689 O O . SER A 1 97 ? -2.549 9.033 -7.499 1.00 93.94 97 SER A O 1
ATOM 691 N N . SER A 1 98 ? -2.411 8.872 -9.725 1.00 94.06 98 SER A N 1
ATOM 692 C CA . SER A 1 98 ? -2.553 10.314 -9.970 1.00 94.06 98 SER A CA 1
ATOM 693 C C . SER A 1 98 ? -4.013 10.757 -10.082 1.00 94.06 98 SER A C 1
ATOM 695 O O . SER A 1 98 ? -4.633 10.683 -11.145 1.00 94.06 98 SER A O 1
ATOM 697 N N . ALA A 1 99 ? -4.549 11.304 -8.986 1.00 92.19 99 ALA A N 1
ATOM 698 C CA . ALA A 1 99 ? -5.899 11.876 -8.964 1.00 92.19 99 ALA A CA 1
ATOM 699 C C . ALA A 1 99 ? -6.041 13.079 -9.909 1.00 92.19 99 ALA A C 1
ATOM 701 O O . ALA A 1 99 ? -7.073 13.249 -10.553 1.00 92.19 99 ALA A O 1
ATOM 702 N N . GLY A 1 100 ? -4.981 13.884 -10.047 1.00 92.62 100 GLY A N 1
ATOM 703 C CA . GLY A 1 100 ? -4.956 15.008 -10.983 1.00 92.62 100 GLY A CA 1
ATOM 704 C C . GLY A 1 100 ? -5.060 14.553 -12.439 1.00 92.62 100 GLY A C 1
ATOM 705 O O . GLY A 1 100 ? -5.827 15.132 -13.204 1.00 92.62 100 GLY A O 1
ATOM 706 N N . LEU A 1 101 ? -4.350 13.480 -12.813 1.00 93.38 101 LEU A N 1
ATOM 707 C CA . LEU A 1 101 ? -4.451 12.909 -14.157 1.00 93.38 101 LEU A CA 1
ATOM 708 C C . LEU A 1 101 ? -5.843 12.326 -14.410 1.00 93.38 101 LEU A C 1
ATOM 710 O O . LEU A 1 101 ? -6.427 12.590 -15.456 1.00 93.38 101 LEU A O 1
ATOM 714 N N . GLN A 1 102 ? -6.390 11.574 -13.453 1.00 94.69 102 GLN A N 1
ATOM 715 C CA . GLN A 1 102 ? -7.745 11.037 -13.567 1.00 94.69 102 GLN A CA 1
ATOM 716 C C . GLN A 1 102 ? -8.770 12.161 -13.782 1.00 94.69 102 GLN A C 1
ATOM 718 O O . GLN A 1 102 ? -9.586 12.083 -14.700 1.00 94.69 102 GLN A O 1
ATOM 723 N N . HIS A 1 103 ? -8.704 13.222 -12.974 1.00 94.62 103 HIS A N 1
ATOM 724 C CA . HIS A 1 103 ? -9.610 14.363 -13.085 1.00 94.62 103 HIS A CA 1
ATOM 725 C C . HIS A 1 103 ? -9.442 15.102 -14.419 1.00 94.62 103 HIS A C 1
ATOM 727 O O . HIS A 1 103 ? -10.430 15.497 -15.031 1.00 94.62 103 HIS A O 1
ATOM 733 N N . PHE A 1 104 ? -8.205 15.263 -14.894 1.00 95.69 104 PHE A N 1
ATOM 734 C CA . PHE A 1 104 ? -7.918 15.854 -16.200 1.00 95.69 104 PHE A CA 1
ATOM 735 C C . PHE A 1 104 ? -8.513 15.033 -17.353 1.00 95.69 104 PHE A C 1
ATOM 737 O O . PHE A 1 104 ? -9.103 15.601 -18.268 1.00 95.69 104 PHE A O 1
ATOM 744 N N . LEU A 1 105 ? -8.393 13.702 -17.323 1.00 95.75 105 LEU A N 1
ATOM 745 C CA . LEU A 1 105 ? -8.975 12.833 -18.353 1.00 95.75 105 LEU A CA 1
ATOM 746 C C . LEU A 1 105 ? -10.504 12.943 -18.366 1.00 95.75 105 LEU A C 1
ATOM 748 O O . LEU A 1 105 ? -11.098 13.156 -19.423 1.00 95.75 105 LEU A O 1
ATOM 752 N N . LEU A 1 106 ? -11.123 12.886 -17.184 1.00 95.19 106 LEU A N 1
ATOM 753 C CA . LEU A 1 106 ? -12.569 13.037 -17.026 1.00 95.19 106 LEU A CA 1
ATOM 754 C C . LEU A 1 106 ? -13.067 14.400 -17.516 1.00 95.19 106 LEU A C 1
ATOM 756 O O . LEU A 1 106 ? -14.074 14.461 -18.219 1.00 95.19 106 LEU A O 1
ATOM 760 N N . SER A 1 107 ? -12.350 15.488 -17.212 1.00 96.19 107 SER A N 1
ATOM 761 C CA . SER A 1 107 ? -12.742 16.832 -17.651 1.00 96.19 107 SER A CA 1
ATOM 762 C C . SER A 1 107 ? -12.664 17.022 -19.169 1.00 96.19 107 SER A C 1
ATOM 764 O O . SER A 1 107 ? -13.281 17.943 -19.692 1.00 96.19 107 SER A O 1
ATOM 766 N N . HIS A 1 108 ? -11.923 16.164 -19.877 1.00 96.56 108 HIS A N 1
ATOM 767 C CA . HIS A 1 108 ? -11.795 16.177 -21.337 1.00 96.56 108 HIS A CA 1
ATOM 768 C C . HIS A 1 108 ? -12.623 15.078 -22.028 1.00 96.56 108 HIS A C 1
ATOM 770 O O . HIS A 1 108 ? -12.470 14.866 -23.229 1.00 96.56 108 HIS A O 1
ATOM 776 N N . GLY A 1 109 ? -13.490 14.365 -21.298 1.00 94.75 109 GLY A N 1
ATOM 777 C CA . GLY A 1 109 ? -14.330 13.299 -21.860 1.00 94.75 109 GLY A CA 1
ATOM 778 C C . GLY A 1 109 ? -13.566 12.030 -22.257 1.00 94.75 109 GLY A C 1
ATOM 779 O O . GLY A 1 109 ? -14.073 11.222 -23.033 1.00 94.75 109 GLY A O 1
ATOM 780 N N . LEU A 1 110 ? -12.346 11.848 -21.746 1.00 95.81 110 LEU A N 1
ATOM 781 C CA . LEU A 1 110 ? -11.522 10.661 -21.976 1.00 95.81 110 LEU A CA 1
ATOM 782 C C . LEU A 1 110 ? -11.813 9.579 -20.920 1.00 95.81 110 LEU A C 1
ATOM 784 O O . LEU A 1 110 ? -12.223 9.901 -19.800 1.00 95.81 110 LEU A O 1
ATOM 788 N N . PRO A 1 111 ? -11.582 8.287 -21.232 1.00 92.62 111 PRO A N 1
ATOM 789 C CA . PRO A 1 111 ? -11.756 7.213 -20.261 1.00 92.62 111 PRO A CA 1
ATOM 790 C C . PRO A 1 111 ? -10.813 7.399 -19.066 1.00 92.62 111 PRO A C 1
ATOM 792 O O . PRO A 1 111 ? -9.606 7.597 -19.225 1.00 92.62 111 PRO A O 1
ATOM 795 N N . ALA A 1 112 ? -11.372 7.324 -17.859 1.00 90.75 112 ALA A N 1
ATOM 796 C CA . ALA A 1 112 ? -10.612 7.485 -16.630 1.00 90.75 112 ALA A CA 1
ATOM 797 C C . ALA A 1 112 ? -9.715 6.276 -16.352 1.00 90.75 112 ALA A C 1
ATOM 799 O O . ALA A 1 112 ? -10.137 5.125 -16.474 1.00 90.75 112 ALA A O 1
ATOM 800 N N . ILE A 1 113 ? -8.502 6.552 -15.880 1.00 93.12 113 ILE A N 1
ATOM 801 C CA . ILE A 1 113 ? -7.648 5.538 -15.262 1.00 93.12 113 ILE A CA 1
ATOM 802 C C . ILE A 1 113 ? -8.091 5.399 -13.798 1.00 93.12 113 ILE A C 1
ATOM 804 O O . ILE A 1 113 ? -8.234 6.416 -13.114 1.00 93.12 113 ILE A O 1
ATOM 808 N N . PRO A 1 114 ? -8.363 4.180 -13.306 1.00 90.94 114 PRO A N 1
ATOM 809 C CA . PRO A 1 114 ? -8.820 3.992 -11.937 1.00 90.94 114 PRO A CA 1
ATOM 810 C C . PRO A 1 114 ? -7.714 4.330 -10.932 1.00 90.94 114 PRO A C 1
ATOM 812 O O . PRO A 1 114 ? -6.557 3.955 -11.122 1.00 90.94 114 PRO A O 1
ATOM 815 N N . LEU A 1 115 ? -8.098 4.987 -9.834 1.00 91.19 115 LEU A N 1
ATOM 816 C CA . LEU A 1 115 ? -7.225 5.219 -8.684 1.00 91.19 115 LEU A CA 1
ATOM 817 C C . LEU A 1 115 ? -7.171 3.970 -7.812 1.00 91.19 115 LEU A C 1
ATOM 819 O O . LEU A 1 115 ? -7.970 3.811 -6.889 1.00 91.19 115 LEU A O 1
ATOM 823 N N . ILE A 1 116 ? -6.247 3.069 -8.128 1.00 91.38 116 ILE A N 1
ATOM 824 C CA . ILE A 1 116 ? -6.060 1.823 -7.387 1.00 91.38 116 ILE A CA 1
ATOM 825 C C . ILE A 1 116 ? -4.596 1.654 -6.990 1.00 91.38 116 ILE A C 1
ATOM 827 O O . ILE A 1 116 ? -3.707 1.965 -7.782 1.00 91.38 116 ILE A O 1
ATOM 831 N N . PRO A 1 117 ? -4.320 1.140 -5.780 1.00 89.38 117 PRO A N 1
ATOM 832 C CA . PRO A 1 117 ? -2.957 0.835 -5.383 1.00 89.38 117 PRO A CA 1
ATOM 833 C C . PRO A 1 117 ? -2.413 -0.295 -6.259 1.00 89.38 117 PRO A C 1
ATOM 835 O O . PRO A 1 117 ? -2.973 -1.391 -6.311 1.00 89.38 117 PRO A O 1
ATOM 838 N N . VAL A 1 118 ? -1.295 -0.039 -6.934 1.00 92.94 118 VAL A N 1
ATOM 839 C CA . VAL A 1 118 ? -0.639 -1.013 -7.812 1.00 92.94 118 VAL A CA 1
ATOM 840 C C . VAL A 1 118 ? 0.573 -1.625 -7.116 1.00 92.94 118 VAL A C 1
ATOM 842 O O . VAL A 1 118 ? 1.298 -0.966 -6.370 1.00 92.94 118 VAL A O 1
ATOM 845 N N . SER A 1 119 ? 0.833 -2.910 -7.365 1.00 92.12 119 SER A N 1
ATOM 846 C CA . SER A 1 119 ? 2.019 -3.578 -6.829 1.00 92.12 119 SER A CA 1
ATOM 847 C C . SER A 1 119 ? 3.289 -3.090 -7.524 1.00 92.12 119 SER A C 1
ATOM 849 O O . SER A 1 119 ? 3.557 -3.395 -8.689 1.00 92.12 119 SER A O 1
ATOM 851 N N . SER A 1 120 ? 4.124 -2.383 -6.763 1.00 90.19 120 SER A N 1
ATOM 852 C CA . SER A 1 120 ? 5.422 -1.908 -7.238 1.00 90.19 120 SER A CA 1
ATOM 853 C C . SER A 1 120 ? 6.336 -3.060 -7.692 1.00 90.19 120 SER A C 1
ATOM 855 O O . SER A 1 120 ? 6.943 -2.999 -8.766 1.00 90.19 120 SER A O 1
ATOM 857 N N . SER A 1 121 ? 6.368 -4.154 -6.922 1.00 89.81 121 SER A N 1
ATOM 858 C CA . SER A 1 121 ? 7.182 -5.332 -7.244 1.00 89.81 121 SER A CA 1
ATOM 859 C C . SER A 1 121 ? 6.760 -6.004 -8.556 1.00 89.81 121 SER A C 1
ATOM 861 O O . SER A 1 121 ? 7.615 -6.406 -9.341 1.00 89.81 121 SER A O 1
ATOM 863 N N . GLN A 1 122 ? 5.459 -6.068 -8.849 1.00 92.69 122 GLN A N 1
ATOM 864 C CA . GLN A 1 122 ? 4.959 -6.622 -10.110 1.00 92.69 122 GLN A CA 1
ATOM 865 C C . GLN A 1 122 ? 5.334 -5.740 -11.298 1.00 92.69 122 GLN A C 1
ATOM 867 O O . GLN A 1 122 ? 5.798 -6.250 -12.317 1.00 92.69 122 GLN A O 1
ATOM 872 N N . ALA A 1 123 ? 5.202 -4.421 -11.148 1.00 93.62 123 ALA A N 1
ATOM 873 C CA . ALA A 1 123 ? 5.549 -3.472 -12.197 1.00 93.62 123 ALA A CA 1
ATOM 874 C C . ALA A 1 123 ? 7.042 -3.543 -12.575 1.00 93.62 123 ALA A C 1
ATOM 876 O O . ALA A 1 123 ? 7.366 -3.573 -13.763 1.00 93.62 123 ALA A O 1
ATOM 877 N N . ILE A 1 124 ? 7.957 -3.626 -11.597 1.00 91.38 124 ILE A N 1
ATOM 878 C CA . ILE A 1 124 ? 9.396 -3.721 -11.900 1.00 91.38 124 ILE A CA 1
ATOM 879 C C . ILE A 1 124 ? 9.774 -5.086 -12.496 1.00 91.38 124 ILE A C 1
ATOM 881 O O . ILE A 1 124 ? 10.532 -5.132 -13.462 1.00 91.38 124 ILE A O 1
ATOM 885 N N . VAL A 1 125 ? 9.207 -6.192 -11.992 1.00 91.75 125 VAL A N 1
ATOM 886 C CA . VAL A 1 125 ? 9.427 -7.535 -12.564 1.00 91.75 125 VAL A CA 1
ATOM 887 C C . VAL A 1 125 ? 8.928 -7.582 -14.009 1.00 91.75 125 VAL A C 1
ATOM 889 O O . VAL A 1 125 ? 9.653 -8.043 -14.888 1.00 91.75 125 VAL A O 1
ATOM 892 N N . GLY A 1 126 ? 7.734 -7.044 -14.275 1.00 93.31 126 GLY A N 1
ATOM 893 C CA . GLY A 1 126 ? 7.169 -6.944 -15.620 1.00 93.31 126 GLY A CA 1
ATOM 894 C C . GLY A 1 126 ? 8.049 -6.128 -16.567 1.00 93.31 126 GLY A C 1
ATOM 895 O O . GLY A 1 126 ? 8.313 -6.569 -17.683 1.00 93.31 126 GLY A O 1
ATOM 896 N N . ALA A 1 127 ? 8.584 -4.991 -16.110 1.00 93.56 127 ALA A N 1
ATOM 897 C CA . ALA A 1 127 ? 9.506 -4.182 -16.905 1.00 93.56 127 ALA A CA 1
ATOM 898 C C . ALA A 1 127 ? 10.801 -4.943 -17.250 1.00 93.56 127 ALA A C 1
ATOM 900 O O . ALA A 1 127 ? 11.249 -4.918 -18.396 1.00 93.56 127 ALA A O 1
ATOM 901 N N . VAL A 1 128 ? 11.379 -5.671 -16.288 1.00 91.12 128 VAL A N 1
ATOM 902 C CA . VAL A 1 128 ? 12.584 -6.491 -16.505 1.00 91.12 128 VAL A CA 1
ATOM 903 C C . VAL A 1 128 ? 12.322 -7.631 -17.494 1.00 91.12 128 VAL A C 1
ATOM 905 O O . VAL A 1 128 ? 13.124 -7.852 -18.403 1.00 91.12 128 VAL A O 1
ATOM 908 N N . VAL A 1 129 ? 11.190 -8.329 -17.361 1.00 92.19 129 VAL A N 1
ATOM 909 C CA . VAL A 1 129 ? 10.780 -9.382 -18.305 1.00 92.19 129 VAL A CA 1
ATOM 910 C C . VAL A 1 129 ? 10.536 -8.797 -19.700 1.00 92.19 129 VAL A C 1
ATOM 912 O O . VAL A 1 129 ? 10.972 -9.385 -20.688 1.00 92.19 129 VAL A O 1
ATOM 915 N N . GLY A 1 130 ? 9.923 -7.614 -19.796 1.00 93.25 130 GLY A N 1
ATOM 916 C CA . GLY A 1 130 ? 9.727 -6.897 -21.059 1.00 93.25 130 GLY A CA 1
ATOM 917 C C . GLY A 1 130 ? 11.046 -6.566 -21.764 1.00 93.25 130 GLY A C 1
ATOM 918 O O . GLY A 1 130 ? 11.197 -6.849 -22.950 1.00 93.25 130 GLY A O 1
ATOM 919 N N . ILE A 1 131 ? 12.045 -6.064 -21.029 1.00 91.88 131 ILE A N 1
ATOM 920 C CA . ILE A 1 131 ? 13.394 -5.801 -21.565 1.00 91.88 131 ILE A CA 1
ATOM 921 C C . ILE A 1 131 ? 14.044 -7.090 -22.085 1.00 91.88 131 ILE A C 1
ATOM 923 O O . ILE A 1 131 ? 14.665 -7.101 -23.149 1.00 91.88 131 ILE A O 1
ATOM 927 N N . ALA A 1 132 ? 13.911 -8.195 -21.353 1.00 91.38 132 ALA A N 1
ATOM 928 C CA . ALA A 1 132 ? 14.427 -9.483 -21.801 1.00 91.38 132 ALA A CA 1
ATOM 929 C C . ALA A 1 132 ? 13.718 -9.980 -23.072 1.00 91.38 132 ALA A C 1
ATOM 931 O O . ALA A 1 132 ? 14.390 -10.475 -23.976 1.00 91.38 132 ALA A O 1
ATOM 932 N N . ALA A 1 133 ? 12.398 -9.802 -23.170 1.00 92.56 133 ALA A N 1
ATOM 933 C CA . ALA A 1 133 ? 11.617 -10.162 -24.351 1.00 92.56 133 ALA A CA 1
ATOM 934 C C . ALA A 1 133 ? 12.016 -9.340 -25.589 1.00 92.56 133 ALA A C 1
ATOM 936 O O . ALA A 1 133 ? 12.126 -9.898 -26.679 1.00 92.56 133 ALA A O 1
ATOM 937 N N . MET A 1 134 ? 12.318 -8.046 -25.424 1.00 91.56 134 MET A N 1
ATOM 938 C CA . MET A 1 134 ? 12.812 -7.191 -26.515 1.00 91.56 134 MET A CA 1
ATOM 939 C C . MET A 1 134 ? 14.146 -7.674 -27.100 1.00 91.56 134 MET A C 1
ATOM 941 O O . MET A 1 134 ? 14.392 -7.511 -28.291 1.00 91.56 134 MET A O 1
ATOM 945 N N . ASN A 1 135 ? 14.992 -8.314 -26.289 1.00 87.12 135 ASN A N 1
ATOM 946 C CA . ASN A 1 135 ? 16.250 -8.924 -26.736 1.00 87.12 135 ASN A CA 1
ATOM 947 C C . ASN A 1 135 ? 16.056 -10.335 -27.339 1.00 87.12 135 ASN A C 1
ATOM 949 O O . ASN A 1 135 ? 17.023 -11.080 -27.542 1.00 87.12 135 ASN A O 1
ATOM 953 N N . GLY A 1 136 ? 14.806 -10.726 -27.605 1.00 89.06 136 GLY A N 1
ATOM 954 C CA . GLY A 1 136 ? 14.428 -12.003 -28.193 1.00 89.06 136 GLY A CA 1
ATOM 955 C C . GLY A 1 136 ? 14.717 -13.207 -27.293 1.00 89.06 136 GLY A C 1
ATOM 956 O O . GLY A 1 136 ? 14.873 -13.110 -26.074 1.00 89.06 136 GLY A O 1
ATOM 957 N N . THR A 1 137 ? 14.829 -14.382 -27.914 1.00 87.75 137 THR A N 1
ATOM 958 C CA . THR A 1 137 ? 15.038 -15.663 -27.213 1.00 87.75 137 THR A CA 1
ATOM 959 C C . THR A 1 137 ? 16.321 -15.690 -26.379 1.00 87.75 137 THR A C 1
ATOM 961 O O . THR A 1 137 ? 16.362 -16.321 -25.323 1.00 87.75 137 THR A O 1
ATOM 964 N N . ARG A 1 138 ? 17.363 -14.964 -26.809 1.00 86.88 138 ARG A N 1
ATOM 965 C CA . ARG A 1 138 ? 18.617 -14.823 -26.054 1.00 86.88 138 ARG A CA 1
ATOM 966 C C . ARG A 1 138 ? 18.418 -14.051 -24.752 1.00 86.88 138 ARG A C 1
ATOM 968 O O . ARG A 1 138 ? 18.993 -14.452 -23.746 1.00 86.88 138 ARG A O 1
ATOM 975 N N . GLY A 1 139 ? 17.604 -12.994 -24.758 1.00 87.19 139 GLY A N 1
ATOM 976 C CA . GLY A 1 139 ? 17.291 -12.217 -23.558 1.00 87.19 139 GLY A CA 1
ATOM 977 C C . GLY A 1 139 ? 16.461 -13.010 -22.552 1.00 87.19 139 GLY A C 1
ATOM 978 O O . GLY A 1 139 ? 16.814 -13.080 -21.378 1.00 87.19 139 GLY A O 1
ATOM 979 N N . LEU A 1 140 ? 15.417 -13.700 -23.016 1.00 90.31 140 LEU A N 1
ATOM 980 C CA . LEU A 1 140 ? 14.574 -14.544 -22.157 1.00 90.31 140 LEU A CA 1
ATOM 981 C C . LEU A 1 140 ? 15.346 -15.699 -21.500 1.00 90.31 140 LEU A C 1
ATOM 983 O O . LEU A 1 140 ? 15.055 -16.069 -20.363 1.00 90.31 140 LEU A O 1
ATOM 987 N N . ARG A 1 141 ? 16.362 -16.249 -22.180 1.00 90.12 141 ARG A N 1
ATOM 988 C CA . ARG A 1 141 ? 17.225 -17.308 -21.628 1.00 90.12 141 ARG A CA 1
ATOM 989 C C . ARG A 1 141 ? 18.151 -16.813 -20.509 1.00 90.12 141 ARG A C 1
ATOM 991 O O . ARG A 1 141 ? 18.627 -17.626 -19.724 1.00 90.12 141 ARG A O 1
ATOM 998 N N . GLN A 1 142 ? 18.408 -15.507 -20.424 1.00 90.00 142 GLN A N 1
ATOM 999 C CA . GLN A 1 142 ? 19.214 -14.915 -19.350 1.00 90.00 142 GLN A CA 1
ATOM 1000 C C . GLN A 1 142 ? 18.412 -14.672 -18.065 1.00 90.00 142 GLN A C 1
ATOM 1002 O O . GLN A 1 142 ? 19.012 -14.441 -17.014 1.00 90.00 142 GLN A O 1
ATOM 1007 N N . ILE A 1 143 ? 17.076 -14.730 -18.129 1.00 91.31 143 ILE A N 1
ATOM 1008 C CA . ILE A 1 143 ? 16.223 -14.586 -16.948 1.00 91.31 143 ILE A CA 1
ATOM 1009 C C . ILE A 1 143 ? 16.424 -15.788 -16.026 1.00 91.31 143 ILE A C 1
ATOM 1011 O O . ILE A 1 143 ? 16.328 -16.948 -16.435 1.00 91.31 143 ILE A O 1
ATOM 1015 N N . ARG A 1 144 ? 16.620 -15.514 -14.737 1.00 91.56 144 ARG A N 1
ATOM 1016 C CA . ARG A 1 144 ? 16.656 -16.547 -13.699 1.00 91.56 144 ARG A CA 1
ATOM 1017 C C . ARG A 1 144 ? 15.241 -16.936 -13.276 1.00 91.56 144 ARG A C 1
ATOM 1019 O O . ARG A 1 144 ? 14.753 -16.507 -12.232 1.00 91.56 144 ARG A O 1
ATOM 1026 N N . TRP A 1 145 ? 14.588 -17.784 -14.069 1.00 91.69 145 TRP A N 1
ATOM 1027 C CA . TRP A 1 145 ? 13.195 -18.204 -13.852 1.00 91.69 145 TRP A CA 1
ATOM 1028 C C . TRP A 1 145 ? 12.913 -18.802 -12.470 1.00 91.69 145 TRP A C 1
ATOM 1030 O O . TRP A 1 145 ? 11.840 -18.568 -11.924 1.00 91.69 145 TRP A O 1
ATOM 1040 N N . GLY A 1 146 ? 13.881 -19.490 -11.855 1.00 91.50 146 GLY A N 1
ATOM 1041 C CA . GLY A 1 146 ? 13.735 -19.979 -10.478 1.00 91.50 146 GLY A CA 1
ATOM 1042 C C . GLY A 1 146 ? 13.523 -18.852 -9.459 1.00 91.50 146 GLY A C 1
ATOM 1043 O O . GLY A 1 146 ? 12.714 -18.985 -8.545 1.00 91.50 146 GLY A O 1
ATOM 1044 N N . GLN A 1 147 ? 14.182 -17.704 -9.647 1.00 90.00 147 GLN A N 1
ATOM 1045 C CA . GLN A 1 147 ? 13.993 -16.544 -8.775 1.00 90.00 147 GLN A CA 1
ATOM 1046 C C . GLN A 1 147 ? 12.652 -15.857 -9.029 1.00 90.00 147 GLN A C 1
ATOM 1048 O O . GLN A 1 147 ? 11.972 -15.480 -8.079 1.00 90.00 147 GLN A O 1
ATOM 1053 N N . VAL A 1 148 ? 12.240 -15.753 -10.298 1.00 91.00 148 VAL A N 1
ATOM 1054 C CA . VAL A 1 148 ? 10.903 -15.255 -10.658 1.00 91.00 148 VAL A CA 1
ATOM 1055 C C . VAL A 1 148 ? 9.826 -16.127 -10.012 1.00 91.00 148 VAL A C 1
ATOM 1057 O O . VAL A 1 148 ? 8.932 -15.595 -9.367 1.00 91.00 148 VAL A O 1
ATOM 1060 N N . GLY A 1 149 ? 9.948 -17.455 -10.095 1.00 92.56 149 GLY A N 1
ATOM 1061 C CA . GLY A 1 149 ? 9.036 -18.394 -9.437 1.00 92.56 149 GLY A CA 1
ATOM 1062 C C . GLY A 1 149 ? 8.967 -18.203 -7.918 1.00 92.56 149 GLY A C 1
ATOM 1063 O O . GLY A 1 149 ? 7.875 -18.179 -7.359 1.0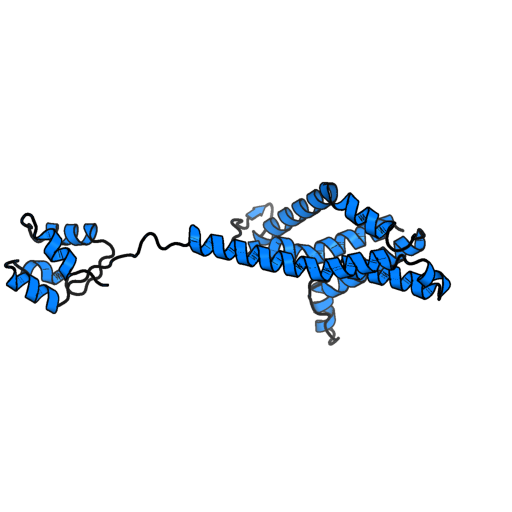0 92.56 149 GLY A O 1
ATOM 1064 N N . GLY A 1 150 ? 10.107 -17.978 -7.256 1.00 91.81 150 GLY A N 1
ATOM 1065 C CA . GLY A 1 150 ? 10.143 -17.648 -5.826 1.00 91.81 150 GLY A CA 1
ATOM 1066 C C . GLY A 1 150 ? 9.410 -16.343 -5.487 1.00 91.81 150 GLY A C 1
ATOM 1067 O O . GLY A 1 150 ? 8.677 -16.286 -4.502 1.00 91.81 150 GLY A O 1
ATOM 1068 N N . ILE A 1 151 ? 9.540 -15.313 -6.329 1.00 90.75 151 ILE A N 1
ATOM 1069 C CA . ILE A 1 151 ? 8.803 -14.048 -6.178 1.00 90.75 151 ILE A CA 1
ATOM 1070 C C . ILE A 1 151 ? 7.293 -14.275 -6.352 1.00 90.75 151 ILE A C 1
ATOM 1072 O O . ILE A 1 151 ? 6.512 -13.802 -5.528 1.00 90.75 151 ILE A O 1
ATOM 1076 N N . LEU A 1 152 ? 6.884 -15.033 -7.377 1.00 92.94 152 LEU A N 1
ATOM 1077 C CA . LEU A 1 152 ? 5.478 -15.379 -7.619 1.00 92.94 152 LEU A CA 1
ATOM 1078 C C . LEU A 1 152 ? 4.869 -16.137 -6.434 1.00 92.94 152 LEU A C 1
ATOM 1080 O O . LEU A 1 152 ? 3.773 -15.803 -5.987 1.00 92.94 152 LEU A O 1
ATOM 1084 N N . ALA A 1 153 ? 5.598 -17.113 -5.888 1.00 95.06 153 ALA A N 1
ATOM 1085 C CA . ALA A 1 153 ? 5.182 -17.827 -4.686 1.00 95.06 153 ALA A CA 1
ATOM 1086 C C . ALA A 1 153 ? 5.022 -16.867 -3.496 1.00 95.06 153 ALA A C 1
ATOM 1088 O O . ALA A 1 153 ? 4.028 -16.939 -2.775 1.00 95.06 153 ALA A O 1
ATOM 1089 N N . GLY A 1 154 ? 5.945 -15.913 -3.334 1.00 92.69 154 GLY A N 1
ATOM 1090 C CA . GLY A 1 154 ? 5.855 -14.860 -2.323 1.00 92.69 154 GLY A CA 1
ATOM 1091 C C . GLY A 1 154 ? 4.610 -13.979 -2.462 1.00 92.69 154 GLY A C 1
ATOM 1092 O O . GLY A 1 154 ? 3.992 -13.646 -1.452 1.00 92.69 154 GLY A O 1
ATOM 1093 N N . TRP A 1 155 ? 4.192 -13.637 -3.685 1.00 93.38 155 TRP A N 1
ATOM 1094 C CA . TRP A 1 155 ? 2.982 -12.836 -3.921 1.00 93.38 155 TRP A CA 1
ATOM 1095 C C . TRP A 1 155 ? 1.693 -13.537 -3.493 1.00 93.38 155 TRP A C 1
ATOM 1097 O O . TRP A 1 155 ? 0.751 -12.858 -3.096 1.00 93.38 155 TRP A O 1
ATOM 1107 N N . VAL A 1 156 ? 1.653 -14.870 -3.536 1.00 95.69 156 VAL A N 1
ATOM 1108 C CA . VAL A 1 156 ? 0.504 -15.656 -3.060 1.00 95.69 156 VAL A CA 1
ATOM 1109 C C . VAL A 1 156 ? 0.609 -15.924 -1.560 1.00 95.69 156 VAL A C 1
ATOM 1111 O O . VAL A 1 156 ? -0.363 -15.761 -0.828 1.00 95.69 156 VAL A O 1
ATOM 1114 N N . ALA A 1 157 ? 1.795 -16.299 -1.081 1.00 96.44 157 ALA A N 1
ATOM 1115 C CA . ALA A 1 157 ? 2.003 -16.646 0.318 1.00 96.44 157 ALA A CA 1
ATOM 1116 C C . ALA A 1 157 ? 1.826 -15.439 1.253 1.00 96.44 157 ALA A C 1
ATOM 1118 O O . ALA A 1 157 ? 1.229 -15.576 2.318 1.00 96.44 157 ALA A O 1
ATOM 1119 N N . THR A 1 158 ? 2.301 -14.251 0.860 1.00 94.88 158 THR A N 1
ATOM 1120 C CA . THR A 1 158 ? 2.310 -13.074 1.748 1.00 94.88 158 THR A CA 1
ATOM 1121 C C . THR A 1 158 ? 0.900 -12.639 2.172 1.00 94.88 158 THR A C 1
ATOM 1123 O O . THR A 1 158 ? 0.676 -12.522 3.378 1.00 94.88 158 THR A O 1
ATOM 1126 N N . PRO A 1 159 ? -0.083 -12.453 1.264 1.00 95.19 159 PRO A N 1
ATOM 1127 C CA . PRO A 1 159 ? -1.446 -12.098 1.663 1.00 95.19 159 PRO A CA 1
ATOM 1128 C C . PRO A 1 159 ? -2.133 -13.191 2.485 1.00 95.19 159 PRO A C 1
ATOM 1130 O O . PRO A 1 159 ? -2.859 -12.876 3.422 1.00 95.19 159 PRO A O 1
ATOM 1133 N N . VAL A 1 160 ? -1.882 -14.468 2.176 1.00 97.50 160 VAL A N 1
ATOM 1134 C CA . VAL A 1 160 ? -2.459 -15.596 2.925 1.00 97.50 160 VAL A CA 1
ATOM 1135 C C . VAL A 1 160 ? -1.959 -15.594 4.368 1.00 97.50 160 VAL A C 1
ATOM 1137 O O . VAL A 1 160 ? -2.762 -15.620 5.299 1.00 97.50 160 VAL A O 1
ATOM 1140 N N . VAL A 1 161 ? -0.642 -15.500 4.566 1.00 97.75 161 VAL A N 1
ATOM 1141 C CA . VAL A 1 161 ? -0.037 -15.451 5.905 1.00 97.75 161 VAL A CA 1
ATOM 1142 C C . VAL A 1 161 ? -0.496 -14.206 6.666 1.00 97.75 161 VAL A C 1
ATOM 1144 O O . VAL A 1 161 ? -0.864 -14.311 7.835 1.00 97.75 161 VAL A O 1
ATOM 1147 N N . ALA A 1 162 ? -0.541 -13.044 6.007 1.00 96.69 162 ALA A N 1
ATOM 1148 C CA . ALA A 1 162 ? -1.053 -11.814 6.606 1.00 96.69 162 ALA A CA 1
ATOM 1149 C C . ALA A 1 162 ? -2.530 -11.941 7.019 1.00 96.69 162 ALA A C 1
ATOM 1151 O O . ALA A 1 162 ? -2.900 -11.486 8.100 1.00 96.69 162 ALA A O 1
ATOM 1152 N N . GLY A 1 163 ? -3.362 -12.597 6.205 1.00 97.38 163 GLY A N 1
ATOM 1153 C CA . GLY A 1 163 ? -4.769 -12.854 6.511 1.00 97.38 163 GLY A CA 1
ATOM 1154 C C . GLY A 1 163 ? -4.949 -13.752 7.734 1.00 97.38 163 GLY A C 1
ATOM 1155 O O . GLY A 1 163 ? -5.707 -13.408 8.638 1.00 97.38 163 GLY A O 1
ATOM 1156 N N . VAL A 1 164 ? -4.199 -14.855 7.814 1.00 97.81 164 VAL A N 1
ATOM 1157 C CA . VAL A 1 164 ? -4.211 -15.748 8.986 1.00 97.81 164 VAL A CA 1
ATOM 1158 C C . VAL A 1 164 ? -3.749 -15.004 10.239 1.00 97.81 164 VAL A C 1
ATOM 1160 O O . VAL A 1 164 ? -4.402 -15.073 11.279 1.00 97.81 164 VAL A O 1
ATOM 1163 N N . PHE A 1 165 ? -2.657 -14.244 10.141 1.00 97.69 165 PHE A N 1
ATOM 1164 C CA . PHE A 1 165 ? -2.145 -13.456 11.259 1.00 97.69 165 PHE A CA 1
ATOM 1165 C C . PHE A 1 165 ? -3.152 -12.398 11.732 1.00 97.69 165 PHE A C 1
ATOM 1167 O O . PHE A 1 165 ? -3.364 -12.235 12.935 1.00 97.69 165 PHE A O 1
ATOM 1174 N N . CYS A 1 166 ? -3.802 -11.700 10.798 1.00 96.31 166 CYS A N 1
ATOM 1175 C CA . CYS A 1 166 ? -4.835 -10.716 11.101 1.00 96.31 166 CYS A CA 1
ATOM 1176 C C . CYS A 1 166 ? -6.037 -11.369 11.794 1.00 96.31 166 CYS A C 1
ATOM 1178 O O . CYS A 1 166 ? -6.481 -10.873 12.827 1.00 96.31 166 CYS A O 1
ATOM 1180 N N . PHE A 1 167 ? -6.506 -12.514 11.289 1.00 96.62 167 PHE A N 1
ATOM 1181 C CA . PHE A 1 167 ? -7.602 -13.271 11.892 1.00 96.62 167 PHE A CA 1
ATOM 1182 C C . PHE A 1 167 ? -7.297 -13.668 13.341 1.00 96.62 167 PHE A C 1
ATOM 1184 O O . PHE A 1 167 ? -8.095 -13.391 14.233 1.00 96.62 167 PHE A O 1
ATOM 1191 N N . VAL A 1 168 ? -6.123 -14.254 13.594 1.00 96.81 168 VAL A N 1
ATOM 1192 C CA . VAL A 1 168 ? -5.706 -14.647 14.950 1.00 96.81 168 VAL A CA 1
ATOM 1193 C C . VAL A 1 168 ? -5.583 -13.425 15.861 1.00 96.81 168 VAL A C 1
ATOM 1195 O O . VAL A 1 168 ? -6.057 -13.448 16.995 1.00 96.81 168 VAL A O 1
ATOM 1198 N N . SER A 1 169 ? -4.998 -12.334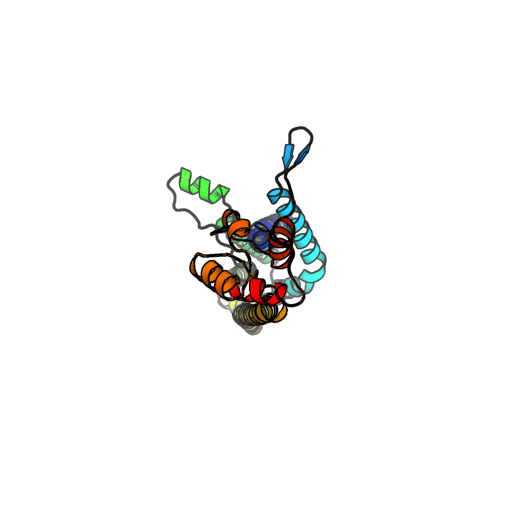 15.366 1.00 95.38 169 SER A N 1
ATOM 1199 C CA . SER A 1 169 ? -4.838 -11.100 16.142 1.00 95.38 169 SER A CA 1
ATOM 1200 C C . SER A 1 169 ? -6.186 -10.480 16.518 1.00 95.38 169 SER A C 1
ATOM 1202 O O . SER A 1 169 ? -6.381 -10.074 17.663 1.00 95.38 169 SER A O 1
ATOM 1204 N N . LEU A 1 170 ? -7.140 -10.448 15.582 1.00 93.62 170 LEU A N 1
ATOM 1205 C CA . LEU A 1 170 ? -8.503 -9.979 15.837 1.00 93.6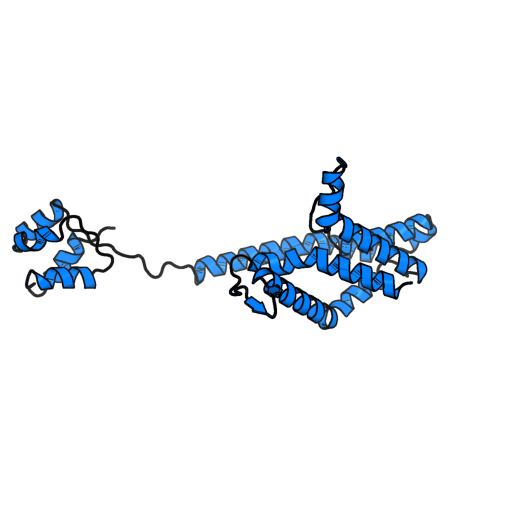2 170 LEU A CA 1
ATOM 1206 C C . LEU A 1 170 ? -9.243 -10.895 16.809 1.00 93.62 170 LEU A C 1
ATOM 1208 O O . LEU A 1 170 ? -9.919 -10.401 17.707 1.00 93.62 170 LEU A O 1
ATOM 1212 N N . PHE A 1 171 ? -9.073 -12.212 16.678 1.00 94.00 171 PHE A N 1
ATOM 1213 C CA . PHE A 1 171 ? -9.640 -13.172 17.616 1.00 94.00 171 PHE A CA 1
ATOM 1214 C C . PHE A 1 171 ? -9.148 -12.905 19.043 1.00 94.00 171 PHE A C 1
ATOM 1216 O O . PHE A 1 171 ? -9.960 -12.816 19.963 1.00 94.00 171 PHE A O 1
ATOM 1223 N N . VAL A 1 172 ? -7.842 -12.702 19.235 1.00 94.69 172 VAL A N 1
ATOM 1224 C CA . VAL A 1 172 ? -7.277 -12.349 20.547 1.00 94.69 172 VAL A CA 1
ATOM 1225 C C . VAL A 1 172 ? -7.822 -11.006 21.034 1.00 94.69 172 VAL A C 1
ATOM 1227 O O . VAL A 1 172 ? -8.257 -10.907 22.179 1.00 94.69 172 VAL A O 1
ATOM 1230 N N . MET A 1 173 ? -7.860 -9.986 20.173 1.00 92.19 173 MET A N 1
ATOM 1231 C CA . MET A 1 173 ? -8.370 -8.661 20.535 1.00 92.19 173 MET A CA 1
ATOM 1232 C C . MET A 1 173 ? -9.818 -8.723 21.041 1.00 92.19 173 MET A C 1
ATOM 1234 O O . MET A 1 173 ? -10.131 -8.181 22.100 1.00 92.19 173 MET A O 1
ATOM 1238 N N . GLN A 1 174 ? -10.679 -9.459 20.340 1.00 90.25 174 GLN A N 1
ATOM 1239 C CA . GLN A 1 174 ? -12.089 -9.596 20.695 1.00 90.25 174 GLN A CA 1
ATOM 1240 C C . GLN A 1 174 ? -12.309 -10.449 21.950 1.00 90.25 174 GLN A C 1
ATOM 1242 O O . GLN A 1 174 ? -13.116 -10.085 22.801 1.00 90.25 174 GLN A O 1
ATOM 1247 N N . ASN A 1 175 ? -11.591 -11.566 22.088 1.00 90.75 175 ASN A N 1
ATOM 1248 C CA . ASN A 1 175 ? -11.844 -12.525 23.165 1.00 90.75 175 ASN A CA 1
ATOM 1249 C C . ASN A 1 175 ? -11.104 -12.201 24.463 1.00 90.75 175 ASN A C 1
ATOM 1251 O O . ASN A 1 175 ? -11.532 -12.661 25.515 1.00 90.75 175 ASN A O 1
ATOM 1255 N N . VAL A 1 176 ? -10.016 -11.430 24.410 1.00 90.12 176 VAL A N 1
ATOM 1256 C CA . VAL A 1 176 ? -9.239 -11.055 25.602 1.00 90.12 176 VAL A CA 1
ATOM 1257 C C . VAL A 1 176 ? -9.550 -9.627 26.038 1.00 90.12 176 VAL A C 1
ATOM 1259 O O . VAL A 1 176 ? -9.791 -9.395 27.218 1.00 90.12 176 VAL A O 1
ATOM 1262 N N . PHE A 1 177 ? -9.571 -8.669 25.107 1.00 86.56 177 PHE A N 1
ATOM 1263 C CA . PHE A 1 177 ? -9.649 -7.244 25.454 1.00 86.56 177 PHE A CA 1
ATOM 1264 C C . PHE A 1 177 ? -11.051 -6.649 25.305 1.00 86.56 177 PHE A C 1
ATOM 1266 O O . PHE A 1 177 ? -11.405 -5.753 26.064 1.00 86.56 177 PHE A O 1
ATOM 1273 N N . ALA A 1 178 ? -11.868 -7.139 24.367 1.00 81.44 178 ALA A N 1
ATOM 1274 C CA . ALA A 1 178 ? -13.227 -6.630 24.148 1.00 81.44 178 ALA A CA 1
ATOM 1275 C C . ALA A 1 178 ? -14.300 -7.350 24.989 1.00 81.44 178 ALA A C 1
ATOM 1277 O O . ALA A 1 178 ? -15.485 -7.327 24.644 1.00 81.44 178 ALA A O 1
ATOM 1278 N N . GLN A 1 179 ? -13.907 -7.994 26.092 1.00 78.06 179 GLN A N 1
ATOM 1279 C CA . GLN A 1 179 ? -14.865 -8.620 26.997 1.00 78.06 179 GLN A CA 1
ATOM 1280 C C . GLN A 1 179 ? -15.726 -7.553 27.680 1.00 78.06 179 GLN A C 1
ATOM 1282 O O . GLN A 1 179 ? -15.229 -6.540 28.176 1.00 78.06 179 GLN A O 1
ATOM 1287 N N . LYS A 1 180 ? -17.041 -7.784 27.727 1.00 70.75 180 LYS A N 1
ATOM 1288 C CA . LYS A 1 180 ? -17.969 -6.923 28.464 1.00 70.75 180 LYS A CA 1
ATOM 1289 C C . LYS A 1 180 ? -17.789 -7.171 29.962 1.00 70.75 180 LYS A C 1
ATOM 1291 O O . LYS A 1 180 ? -18.439 -8.043 30.523 1.00 70.75 180 LYS A O 1
ATOM 1296 N N . VAL A 1 181 ? -16.893 -6.415 30.595 1.00 72.75 181 VAL A N 1
ATOM 1297 C CA . VAL A 1 181 ? -16.658 -6.484 32.052 1.00 72.75 181 VAL A CA 1
ATOM 1298 C C . VAL A 1 181 ? -17.791 -5.805 32.832 1.00 72.75 181 VAL A C 1
ATOM 1300 O O . VAL A 1 181 ? -18.044 -6.139 33.984 1.00 72.75 181 VAL A O 1
ATOM 1303 N N . PHE A 1 182 ? -18.504 -4.875 32.192 1.00 70.56 182 PHE A N 1
ATOM 1304 C CA . PHE A 1 182 ? -19.618 -4.154 32.789 1.00 70.56 182 PHE A CA 1
ATOM 1305 C C . PHE A 1 182 ? -20.833 -4.200 31.864 1.00 70.56 182 PHE A C 1
ATOM 1307 O O . PHE A 1 182 ? -20.793 -3.696 30.739 1.00 70.56 182 PHE A O 1
ATOM 1314 N N . VAL A 1 183 ? -21.910 -4.814 32.346 1.00 71.25 183 VAL A N 1
ATOM 1315 C CA . VAL A 1 183 ? -23.248 -4.660 31.774 1.00 71.25 183 VAL A CA 1
ATOM 1316 C C . VAL A 1 183 ? -23.941 -3.599 32.628 1.00 71.25 183 VAL A C 1
ATOM 1318 O O . VAL A 1 183 ? -24.065 -3.815 33.833 1.00 71.25 183 VAL A O 1
ATOM 1321 N N . PRO A 1 184 ? -24.329 -2.438 32.068 1.00 72.19 184 PRO A N 1
ATOM 1322 C CA . PRO A 1 184 ? -25.068 -1.446 32.833 1.00 72.19 184 PRO A CA 1
ATOM 1323 C C . PRO A 1 184 ? -26.423 -2.041 33.220 1.00 72.19 184 PRO A C 1
ATOM 1325 O O . PRO A 1 184 ? -27.258 -2.288 32.355 1.00 72.19 184 PRO A O 1
ATOM 1328 N N . ILE A 1 185 ? -26.610 -2.298 34.513 1.00 79.12 185 ILE A N 1
ATOM 1329 C CA . ILE A 1 185 ? -27.897 -2.705 35.075 1.00 79.12 185 ILE A CA 1
ATOM 1330 C C . ILE A 1 185 ? -28.696 -1.424 35.319 1.00 79.12 185 ILE A C 1
ATOM 1332 O O . ILE A 1 185 ? -28.299 -0.580 36.130 1.00 79.12 185 ILE A O 1
ATOM 1336 N N . GLU A 1 186 ? -29.789 -1.255 34.579 1.00 86.38 186 GLU A N 1
ATOM 1337 C CA . GLU A 1 186 ? -30.734 -0.164 34.801 1.00 86.38 186 GLU A CA 1
ATOM 1338 C C . GLU A 1 186 ? -31.772 -0.584 35.844 1.00 86.38 186 GLU A C 1
ATOM 1340 O O . GLU A 1 186 ? -32.167 -1.743 35.913 1.00 86.38 186 GLU A O 1
ATOM 1345 N N . TYR A 1 187 ? -32.233 0.371 36.648 1.00 86.81 187 TYR A N 1
ATOM 1346 C CA . TYR A 1 187 ? -33.295 0.166 37.627 1.00 86.81 187 TYR A CA 1
ATOM 1347 C C . TYR A 1 187 ? -34.498 1.038 37.271 1.00 86.81 187 TYR A C 1
ATOM 1349 O O . TYR A 1 187 ? -34.341 2.234 37.007 1.00 86.81 187 TYR A O 1
ATOM 1357 N N . GLU A 1 188 ? -35.691 0.451 37.263 1.00 89.12 188 GLU A N 1
ATOM 1358 C CA . GLU A 1 188 ? -36.958 1.108 36.948 1.00 89.12 188 GLU A CA 1
ATOM 1359 C C . GLU A 1 188 ? -38.068 0.551 37.849 1.00 89.12 188 GLU A C 1
ATOM 1361 O O . GLU A 1 188 ? -38.323 -0.650 37.881 1.00 89.12 188 GLU A O 1
ATOM 1366 N N . LEU A 1 189 ? -38.773 1.432 38.562 1.00 87.44 189 LEU A N 1
ATOM 1367 C CA . LEU A 1 189 ? -39.984 1.059 39.295 1.00 87.44 189 LEU A CA 1
ATOM 1368 C C . LEU A 1 189 ? -41.184 1.164 38.354 1.00 87.44 189 LEU A C 1
ATOM 1370 O O . LEU A 1 189 ? -41.546 2.273 37.951 1.00 87.44 189 LEU A O 1
ATOM 1374 N N . ARG A 1 190 ? -41.831 0.047 38.019 1.00 88.12 190 ARG A N 1
ATOM 1375 C CA . ARG A 1 190 ? -43.125 0.040 37.319 1.00 88.12 190 ARG A CA 1
ATOM 1376 C C . ARG A 1 190 ? -44.241 -0.237 38.328 1.00 88.12 190 ARG A C 1
ATOM 1378 O O . ARG A 1 190 ? -44.035 -0.433 39.528 1.00 88.12 190 ARG A O 1
ATOM 1385 N N . ALA A 1 191 ? -45.478 -0.188 37.843 1.00 85.25 191 ALA A N 1
ATOM 1386 C CA . ALA A 1 191 ? -46.654 -0.347 38.694 1.00 85.25 191 ALA A CA 1
ATOM 1387 C C . ALA A 1 191 ? -46.721 -1.736 39.363 1.00 85.25 191 ALA A C 1
ATOM 1389 O O . ALA A 1 191 ? -47.220 -1.859 40.481 1.00 85.25 191 ALA A O 1
ATOM 1390 N N . SER A 1 192 ? -46.196 -2.773 38.702 1.00 84.50 192 SER A N 1
ATOM 1391 C CA . SER A 1 192 ? -46.107 -4.139 39.230 1.00 84.50 192 SER A CA 1
ATOM 1392 C C . SER A 1 192 ? -45.158 -4.249 40.419 1.00 84.50 192 SER A C 1
ATOM 1394 O O . SER A 1 192 ? -45.470 -4.934 41.392 1.00 84.50 192 SER A O 1
ATOM 1396 N N . GLU A 1 193 ? -44.014 -3.574 40.356 1.00 87.19 193 GLU A N 1
ATOM 1397 C CA . GLU A 1 193 ? -42.985 -3.594 41.393 1.00 87.19 193 GLU A CA 1
ATOM 1398 C C . GLU A 1 193 ? -43.441 -2.772 42.596 1.00 87.19 193 GLU A C 1
ATOM 1400 O O . GLU A 1 193 ? -43.297 -3.224 43.726 1.00 87.19 193 GLU A O 1
ATOM 1405 N N . MET A 1 194 ? -44.094 -1.629 42.366 1.00 83.62 194 MET A N 1
ATOM 1406 C CA . MET A 1 194 ? -44.700 -0.822 43.433 1.00 83.62 194 MET A CA 1
ATOM 1407 C C . MET A 1 194 ? -45.713 -1.627 44.245 1.00 83.62 194 MET A C 1
ATOM 1409 O O . MET A 1 194 ? -45.659 -1.623 45.467 1.00 83.62 194 MET A O 1
ATOM 1413 N N . LYS A 1 195 ? -46.583 -2.398 43.587 1.00 86.19 195 LYS A N 1
ATOM 1414 C CA . LYS A 1 195 ? -47.542 -3.251 44.298 1.00 86.19 195 LYS A CA 1
ATOM 1415 C C . LYS A 1 195 ? -46.848 -4.312 45.165 1.00 86.19 195 LYS A C 1
ATOM 1417 O O . LYS A 1 195 ? -47.264 -4.562 46.289 1.00 86.19 195 LYS A O 1
ATOM 1422 N N . ARG A 1 196 ? -45.760 -4.908 44.670 1.00 84.75 196 ARG A N 1
ATOM 1423 C CA . ARG A 1 196 ? -44.972 -5.905 45.420 1.00 84.75 196 ARG A CA 1
ATOM 1424 C C . ARG A 1 196 ? -44.210 -5.298 46.598 1.00 84.75 196 ARG A C 1
ATOM 1426 O O . ARG A 1 196 ? -44.052 -5.955 47.620 1.00 84.75 196 ARG A O 1
ATOM 1433 N N . LEU A 1 197 ? -43.740 -4.059 46.463 1.00 86.31 197 LEU A N 1
ATOM 1434 C CA . LEU A 1 197 ? -43.102 -3.319 47.553 1.00 86.31 197 LEU A CA 1
ATOM 1435 C C . LEU A 1 197 ? -44.118 -2.961 48.648 1.00 86.31 197 LEU A C 1
ATOM 1437 O O . LEU A 1 197 ? -43.799 -3.053 49.830 1.00 86.31 197 LEU A O 1
ATOM 1441 N N . GLU A 1 198 ? -45.350 -2.627 48.263 1.00 86.31 198 GLU A N 1
ATOM 1442 C CA . GLU A 1 198 ? -46.457 -2.375 49.191 1.00 86.31 198 GLU A CA 1
ATOM 1443 C C . GLU A 1 198 ? -46.860 -3.647 49.954 1.00 86.31 198 GLU A C 1
ATOM 1445 O O . GLU A 1 198 ? -46.987 -3.623 51.176 1.00 86.31 198 GLU A O 1
ATOM 1450 N N . GLU A 1 199 ? -46.962 -4.787 49.258 1.00 85.94 199 GLU A N 1
ATOM 1451 C CA . GLU A 1 199 ? -47.190 -6.110 49.867 1.00 85.94 199 GLU A CA 1
ATOM 1452 C C . GLU A 1 199 ? -46.065 -6.511 50.843 1.00 85.94 199 GLU A C 1
ATOM 1454 O O . GLU A 1 199 ? -46.306 -7.247 51.799 1.00 85.94 199 GLU A O 1
ATOM 1459 N N . ALA A 1 200 ? -44.850 -5.993 50.641 1.00 82.00 200 ALA A N 1
ATOM 1460 C CA . ALA A 1 200 ? -43.706 -6.175 51.533 1.00 82.00 200 ALA A CA 1
ATOM 1461 C C . ALA A 1 200 ? -43.657 -5.171 52.706 1.00 82.00 200 ALA A C 1
ATOM 1463 O O . ALA A 1 200 ? -42.702 -5.189 53.484 1.00 82.00 200 ALA A O 1
ATOM 1464 N N . GLY A 1 201 ? -44.669 -4.308 52.851 1.00 81.88 201 GLY A N 1
ATOM 1465 C CA . GLY A 1 201 ? -44.799 -3.368 53.967 1.00 81.88 201 GLY A CA 1
ATOM 1466 C C . GLY A 1 201 ? -44.039 -2.049 53.798 1.00 81.88 201 GLY A C 1
ATOM 1467 O O . GLY A 1 201 ? -43.879 -1.321 54.776 1.00 81.88 201 GLY A O 1
ATOM 1468 N N . LEU A 1 202 ? -43.569 -1.719 52.588 1.00 83.94 202 LEU A N 1
ATOM 1469 C CA . LEU A 1 202 ? -42.928 -0.430 52.312 1.00 83.94 202 LEU A CA 1
ATOM 1470 C C . LEU A 1 202 ? -43.983 0.644 51.986 1.00 83.94 202 LEU A C 1
ATOM 1472 O O . LEU A 1 202 ? -44.908 0.381 51.214 1.00 83.94 202 LEU A O 1
ATOM 1476 N N . PRO A 1 203 ? -43.849 1.878 52.503 1.00 82.50 203 PRO A N 1
ATOM 1477 C CA . PRO A 1 203 ? -44.735 2.986 52.155 1.00 82.50 203 PRO A CA 1
ATOM 1478 C C . PRO A 1 203 ? -44.405 3.506 50.746 1.00 82.50 203 PRO A C 1
ATOM 1480 O O . PRO A 1 203 ? -43.630 4.438 50.538 1.00 82.50 203 PRO A O 1
ATOM 1483 N N . VAL A 1 204 ? -45.009 2.873 49.742 1.00 82.19 204 VAL A N 1
ATOM 1484 C CA . VAL A 1 204 ? -44.729 3.120 48.317 1.00 82.19 204 VAL A CA 1
ATOM 1485 C C . VAL A 1 204 ? -45.199 4.480 47.804 1.00 82.19 204 VAL A C 1
ATOM 1487 O O . VAL A 1 204 ? -44.776 4.920 46.737 1.00 82.19 204 VAL A O 1
ATOM 1490 N N . GLU A 1 205 ? -46.035 5.187 48.560 1.00 81.88 205 GLU A N 1
ATOM 1491 C CA . GLU A 1 205 ? -46.544 6.507 48.183 1.00 81.88 205 GLU A CA 1
ATOM 1492 C C . GLU A 1 205 ? -45.432 7.539 47.960 1.00 81.88 205 GLU A C 1
ATOM 1494 O O . GLU A 1 205 ? -45.474 8.328 47.012 1.00 81.88 205 GLU A O 1
ATOM 1499 N N . GLU A 1 206 ? -44.370 7.463 48.759 1.00 82.88 206 GLU A N 1
ATOM 1500 C CA . GLU A 1 206 ? -43.210 8.351 48.656 1.00 82.88 206 GLU A CA 1
ATOM 1501 C C . GLU A 1 206 ? -42.342 8.049 47.423 1.00 82.88 206 GLU A C 1
ATOM 1503 O O . GLU A 1 206 ? -41.581 8.904 46.965 1.00 82.88 206 GLU A O 1
ATOM 1508 N N . LEU A 1 207 ? -42.486 6.856 46.834 1.00 83.25 207 LEU A N 1
ATOM 1509 C CA . LEU A 1 207 ? -41.720 6.388 45.676 1.00 83.25 207 LEU A CA 1
ATOM 1510 C C . LEU A 1 207 ? -42.396 6.700 44.333 1.00 83.25 207 LEU A C 1
ATOM 1512 O O . LEU A 1 207 ? -41.752 6.582 43.289 1.00 83.25 207 LEU A O 1
ATOM 1516 N N . ARG A 1 208 ? -43.649 7.182 44.330 1.00 82.88 208 ARG A N 1
ATOM 1517 C CA . ARG A 1 208 ? -44.387 7.583 43.113 1.00 82.88 208 ARG A CA 1
ATOM 1518 C C . ARG A 1 208 ? -43.601 8.479 42.139 1.00 82.88 208 ARG A C 1
ATOM 1520 O O . ARG A 1 208 ? -43.713 8.254 40.936 1.00 82.88 208 ARG A O 1
ATOM 1527 N N . PRO A 1 209 ? -42.773 9.452 42.577 1.00 85.94 209 PRO A N 1
ATOM 1528 C CA . PRO A 1 209 ? -41.989 10.288 41.661 1.00 85.94 209 PRO A CA 1
ATOM 1529 C C . PRO A 1 209 ? -40.896 9.543 40.874 1.00 85.94 209 PRO A C 1
ATOM 1531 O O . PRO A 1 209 ? -40.353 10.094 39.914 1.00 85.94 209 PRO A O 1
ATOM 1534 N N . LEU A 1 210 ? -40.529 8.334 41.308 1.00 84.12 210 LEU A N 1
ATOM 1535 C CA . LEU A 1 210 ? -39.532 7.477 40.662 1.00 84.12 210 LEU A CA 1
ATOM 1536 C C . LEU A 1 210 ? -40.164 6.471 39.685 1.00 84.12 210 LEU A C 1
ATOM 1538 O O . LEU A 1 210 ? -39.433 5.786 38.972 1.00 84.12 210 LEU A O 1
ATOM 1542 N N . LEU A 1 211 ? -41.498 6.413 39.612 1.00 87.19 211 LEU A N 1
ATOM 1543 C CA . LEU A 1 211 ? -42.229 5.519 38.717 1.00 87.19 211 LEU A CA 1
ATOM 1544 C C . LEU A 1 211 ? -41.855 5.780 37.247 1.00 87.19 211 LEU A C 1
ATOM 1546 O O . LEU A 1 211 ? -41.908 6.918 36.777 1.00 87.19 211 LEU A O 1
ATOM 1550 N N . GLY A 1 212 ? -41.471 4.726 36.524 1.00 82.00 212 GLY A N 1
ATOM 1551 C CA . GLY A 1 212 ? -41.098 4.775 35.105 1.00 82.00 212 GLY A CA 1
ATOM 1552 C C . GLY A 1 212 ? -39.786 5.509 34.803 1.00 82.00 212 GLY A C 1
ATOM 1553 O O . GLY A 1 212 ? -39.456 5.719 33.635 1.00 82.00 212 GLY A O 1
ATOM 1554 N N . ARG A 1 213 ? -39.024 5.929 35.824 1.00 86.69 213 ARG A N 1
ATOM 1555 C CA . ARG A 1 213 ? -37.691 6.512 35.629 1.00 86.69 213 ARG A CA 1
ATOM 1556 C C . ARG A 1 213 ? -36.641 5.413 35.593 1.00 86.69 213 ARG A C 1
ATOM 1558 O O . ARG A 1 213 ? -36.531 4.641 36.538 1.00 86.69 213 ARG A O 1
ATOM 1565 N N . ARG A 1 214 ? -35.820 5.420 34.544 1.00 85.75 214 ARG A N 1
ATOM 1566 C CA . ARG A 1 214 ? -34.650 4.547 34.420 1.00 85.75 214 ARG A CA 1
ATOM 1567 C C . ARG A 1 214 ? -33.433 5.172 35.074 1.00 85.75 214 ARG A C 1
ATOM 1569 O O . ARG A 1 214 ? -33.097 6.325 34.797 1.00 85.75 214 ARG A O 1
ATOM 1576 N N . ILE A 1 215 ? -32.781 4.413 35.944 1.00 86.75 215 ILE A N 1
ATOM 1577 C CA . ILE A 1 215 ? -31.603 4.846 36.693 1.00 86.75 215 ILE A CA 1
ATOM 1578 C C . ILE A 1 215 ? -30.462 3.860 36.428 1.00 86.75 215 ILE A C 1
ATOM 1580 O O . ILE A 1 215 ? -30.570 2.681 36.737 1.00 86.75 215 ILE A O 1
ATOM 1584 N N . ALA A 1 216 ? -29.355 4.352 35.869 1.00 79.12 216 ALA A N 1
ATOM 1585 C CA . ALA A 1 216 ? -28.249 3.539 35.343 1.00 79.12 216 ALA A CA 1
ATOM 1586 C C . ALA A 1 216 ? -27.276 2.971 36.408 1.00 79.12 216 ALA A C 1
ATOM 1588 O O . ALA A 1 216 ? -26.156 2.587 36.079 1.00 79.12 216 ALA A O 1
ATOM 1589 N N . SER A 1 217 ? -27.654 2.975 37.693 1.00 83.88 217 SER A N 1
ATOM 1590 C CA . SER A 1 217 ? -26.842 2.432 38.791 1.00 83.88 217 SER A CA 1
ATOM 1591 C C . SER A 1 217 ? -27.691 2.139 40.027 1.00 83.88 217 SER A C 1
ATOM 1593 O O . SER A 1 217 ? -28.488 2.981 40.447 1.00 83.88 217 SER A O 1
ATOM 1595 N N . GLY A 1 218 ? -27.460 0.982 40.651 1.00 81.88 218 GLY A N 1
ATOM 1596 C CA . GLY A 1 218 ? -28.141 0.572 41.883 1.00 81.88 218 GLY A CA 1
ATOM 1597 C C . GLY A 1 218 ? -27.815 1.476 43.073 1.00 81.88 218 GLY A C 1
ATOM 1598 O O . GLY A 1 218 ? -28.679 1.750 43.900 1.00 81.88 218 GLY A O 1
ATOM 1599 N N . GLU A 1 219 ? -26.602 2.029 43.127 1.00 85.06 219 GLU A N 1
ATOM 1600 C CA . GLU A 1 219 ? -26.197 2.967 44.181 1.00 85.06 219 GLU A CA 1
ATOM 1601 C C . GLU A 1 219 ? -26.946 4.300 44.054 1.00 85.06 219 GLU A C 1
ATOM 1603 O O . GLU A 1 219 ? -27.491 4.820 45.027 1.00 85.06 219 GLU A O 1
ATOM 1608 N N . VAL A 1 220 ? -27.056 4.821 42.826 1.00 86.19 220 VAL A N 1
ATOM 1609 C CA . VAL A 1 220 ? -27.828 6.041 42.542 1.00 86.19 220 VAL A CA 1
ATOM 1610 C C . VAL A 1 220 ? -29.315 5.803 42.800 1.00 86.19 220 VAL A C 1
ATOM 1612 O O . VAL A 1 220 ? -30.000 6.685 43.320 1.00 86.19 220 VAL A O 1
ATOM 1615 N N . PHE A 1 221 ? -29.813 4.613 42.468 1.00 88.50 221 PHE A N 1
ATOM 1616 C CA . PHE A 1 221 ? -31.189 4.209 42.719 1.00 88.50 221 PHE A CA 1
ATOM 1617 C C . PHE A 1 221 ? -31.504 4.166 44.222 1.00 88.50 221 PHE A C 1
ATOM 1619 O O . PHE A 1 221 ? -32.416 4.861 44.672 1.00 88.50 221 PHE A O 1
ATOM 1626 N N . LEU A 1 222 ? -30.695 3.462 45.021 1.00 87.56 222 LEU A N 1
ATOM 1627 C CA . LEU A 1 222 ? -30.842 3.421 46.478 1.00 87.56 222 LEU A CA 1
ATOM 1628 C C . LEU A 1 222 ? -30.677 4.797 47.121 1.00 87.56 222 LEU A C 1
ATOM 1630 O O . LEU A 1 222 ? -31.421 5.127 48.038 1.00 87.56 222 LEU A O 1
ATOM 1634 N N . TYR A 1 223 ? -29.773 5.640 46.620 1.00 87.75 223 TYR A N 1
ATOM 1635 C CA . TYR A 1 223 ? -29.635 7.016 47.094 1.00 87.75 223 TYR A CA 1
ATOM 1636 C C . TYR A 1 223 ? -30.907 7.849 46.855 1.00 87.75 223 TYR A C 1
ATOM 1638 O O . TYR A 1 223 ? -31.319 8.632 47.712 1.00 87.75 223 TYR A O 1
ATOM 1646 N N . GLN A 1 224 ? -31.565 7.682 45.702 1.00 86.69 224 GLN A N 1
ATOM 1647 C CA . GLN A 1 224 ? -32.834 8.360 45.409 1.00 86.69 224 GLN A CA 1
ATOM 1648 C C . GLN A 1 224 ? -33.981 7.857 46.288 1.00 86.69 224 GLN A C 1
ATOM 1650 O O . GLN A 1 224 ? -34.859 8.648 46.643 1.00 86.69 224 GLN A O 1
ATOM 1655 N N . ILE A 1 225 ? -33.966 6.575 46.644 1.00 87.50 225 ILE A N 1
ATOM 1656 C CA . ILE A 1 225 ? -34.941 5.982 47.559 1.00 87.50 225 ILE A CA 1
ATOM 1657 C C . ILE A 1 225 ? -34.679 6.450 48.988 1.00 87.50 225 ILE A C 1
ATOM 1659 O O . ILE A 1 225 ? -35.595 6.971 49.607 1.00 87.50 225 ILE A O 1
ATOM 1663 N N . GLY A 1 226 ? -33.429 6.421 49.454 1.00 85.50 226 GLY A N 1
ATOM 1664 C CA . GLY A 1 226 ? -33.015 6.879 50.786 1.00 85.50 226 GLY A CA 1
ATOM 1665 C C . GLY A 1 226 ? -33.299 8.358 51.072 1.00 85.50 226 GLY A C 1
ATOM 1666 O O . GLY A 1 226 ? -33.434 8.754 52.224 1.00 85.50 226 GLY A O 1
ATOM 1667 N N . LYS A 1 227 ? -33.435 9.193 50.031 1.00 87.12 227 LYS A N 1
ATOM 1668 C CA . LYS A 1 227 ? -33.888 10.592 50.164 1.00 87.12 227 LYS A CA 1
ATOM 1669 C C . LYS A 1 227 ? -35.365 10.747 50.505 1.00 87.12 227 LYS A C 1
ATOM 1671 O O . LYS A 1 227 ? -35.777 11.840 50.883 1.00 87.12 227 LYS A O 1
ATOM 1676 N N . ARG A 1 228 ? -36.158 9.716 50.247 1.00 85.12 228 ARG A N 1
ATOM 1677 C CA . ARG A 1 228 ? -37.617 9.742 50.358 1.00 85.12 228 ARG A CA 1
ATOM 1678 C C . ARG A 1 228 ? -38.045 8.858 51.513 1.00 85.12 228 ARG A C 1
ATOM 1680 O O . ARG A 1 228 ? -38.715 9.340 52.405 1.00 85.12 228 ARG A O 1
ATOM 1687 N N . LEU A 1 229 ? -37.515 7.641 51.531 1.00 85.50 229 LEU A N 1
ATOM 1688 C CA . LEU A 1 229 ? -37.862 6.581 52.449 1.00 85.50 229 LEU A CA 1
ATOM 1689 C C . LEU A 1 229 ? -36.632 6.099 53.227 1.00 85.50 229 LEU A C 1
ATOM 1691 O O . LEU A 1 229 ? -35.592 5.800 52.640 1.00 85.50 229 LEU A O 1
ATOM 1695 N N . THR A 1 230 ? -36.766 5.963 54.547 1.00 84.12 230 THR A N 1
ATOM 1696 C CA . THR A 1 230 ? -35.751 5.290 55.373 1.00 84.12 230 THR A CA 1
ATOM 1697 C C . THR A 1 230 ? -35.957 3.782 55.269 1.00 84.12 230 THR A C 1
ATOM 1699 O O . THR A 1 230 ? -37.010 3.283 55.654 1.00 84.12 230 THR A O 1
ATOM 1702 N N . LEU A 1 231 ? -34.972 3.067 54.727 1.00 83.75 231 LEU A N 1
ATOM 1703 C CA . LEU A 1 231 ? -35.028 1.614 54.557 1.00 83.75 231 LEU A CA 1
ATOM 1704 C C . LEU A 1 231 ? -34.463 0.904 55.792 1.00 83.75 231 LEU A C 1
ATOM 1706 O O . LEU A 1 231 ? -33.393 1.265 56.286 1.00 83.75 231 LEU A O 1
ATOM 1710 N N . GLU A 1 232 ? -35.154 -0.132 56.259 1.00 84.62 232 GLU A N 1
ATOM 1711 C CA . GLU A 1 232 ? -34.633 -1.047 57.273 1.00 84.62 232 GLU A CA 1
ATOM 1712 C C . GLU A 1 232 ? -33.564 -1.990 56.683 1.00 84.62 232 GLU A C 1
ATOM 1714 O O . GLU A 1 232 ? -33.551 -2.244 55.470 1.00 84.62 232 GLU A O 1
ATOM 1719 N N . PRO A 1 233 ? -32.663 -2.550 57.516 1.00 78.12 233 PRO A N 1
ATOM 1720 C CA . PRO A 1 233 ? -31.643 -3.488 57.055 1.00 78.12 233 PRO A CA 1
ATOM 1721 C C . PRO A 1 233 ? -32.252 -4.672 56.281 1.00 78.12 233 PRO A C 1
ATOM 1723 O O . PRO A 1 233 ? -33.041 -5.437 56.829 1.00 78.12 233 PRO A O 1
ATOM 1726 N N . GLY A 1 234 ? -31.870 -4.842 55.010 1.00 77.19 234 GLY A N 1
ATOM 1727 C CA . GLY A 1 234 ? -32.352 -5.914 54.130 1.00 77.19 234 GLY A CA 1
ATOM 1728 C C . GLY A 1 234 ? -33.425 -5.492 53.117 1.00 77.19 234 GLY A C 1
ATOM 1729 O O . GLY A 1 234 ? -33.616 -6.195 52.121 1.00 77.19 234 GLY A O 1
ATOM 1730 N N . GLN A 1 235 ? -34.086 -4.343 53.306 1.00 83.69 235 GLN A N 1
ATOM 1731 C CA . GLN A 1 235 ? -35.057 -3.808 52.339 1.00 83.69 235 GLN A CA 1
ATOM 1732 C C . GLN A 1 235 ? -34.383 -3.208 51.094 1.00 83.69 235 GLN A C 1
ATOM 1734 O O . GLN A 1 235 ? -34.958 -3.220 50.009 1.00 83.69 235 GLN A O 1
ATOM 1739 N N . ASP A 1 236 ? -33.140 -2.750 51.225 1.00 85.62 236 ASP A N 1
ATOM 1740 C CA . ASP A 1 236 ? -32.267 -2.296 50.140 1.00 85.62 236 ASP A CA 1
ATOM 1741 C C . ASP A 1 236 ? -32.099 -3.356 49.040 1.00 85.62 236 ASP A C 1
ATOM 1743 O O . ASP A 1 236 ? -32.255 -3.067 47.851 1.00 85.62 236 ASP A O 1
ATOM 1747 N N . ARG A 1 237 ? -31.861 -4.612 49.433 1.00 85.31 237 ARG A N 1
ATOM 1748 C CA . ARG A 1 237 ? -31.715 -5.733 48.492 1.00 85.31 237 A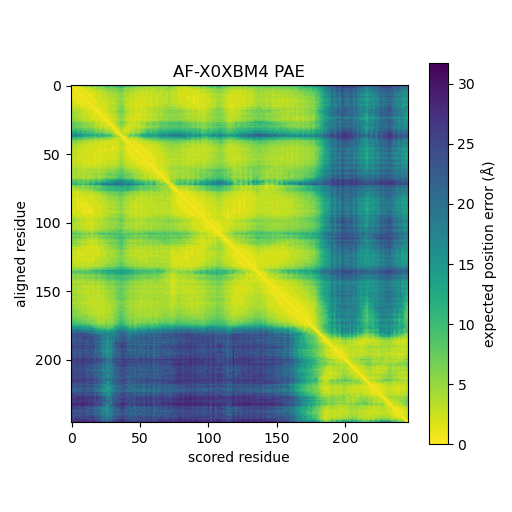RG A CA 1
ATOM 1749 C C . ARG A 1 237 ? -33.025 -6.090 47.802 1.00 85.31 237 ARG A C 1
ATOM 1751 O O . ARG A 1 237 ? -33.018 -6.384 46.611 1.00 85.31 237 ARG A O 1
ATOM 1758 N N . LEU A 1 238 ? -34.135 -6.061 48.539 1.00 84.69 238 LEU A N 1
ATOM 1759 C CA . LEU A 1 238 ? -35.468 -6.345 48.002 1.00 84.69 238 LEU A CA 1
ATOM 1760 C C . LEU A 1 238 ? -35.865 -5.314 46.937 1.00 84.69 238 LEU A C 1
ATOM 1762 O O . LEU A 1 238 ? -36.343 -5.669 45.863 1.00 84.69 238 LEU A O 1
ATOM 1766 N N . VAL A 1 239 ? -35.626 -4.040 47.237 1.00 85.94 239 VAL A N 1
ATOM 1767 C CA . 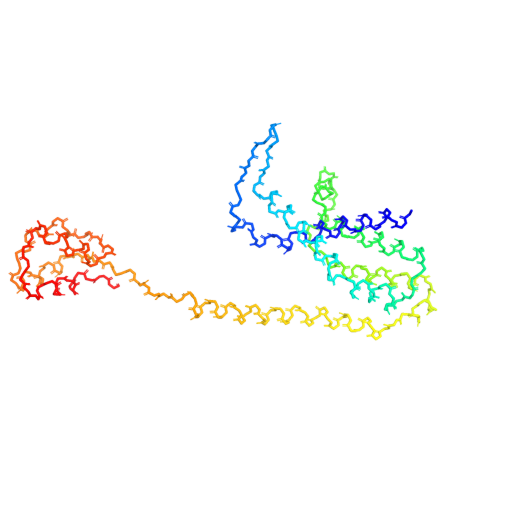VAL A 1 239 ? -35.922 -2.905 46.362 1.00 85.94 239 VAL A CA 1
ATOM 1768 C C . VAL A 1 239 ? -35.085 -2.948 45.083 1.00 85.94 239 VAL A C 1
ATOM 1770 O O . VAL A 1 239 ? -35.630 -2.752 43.998 1.00 85.94 239 VAL A O 1
ATOM 1773 N N . LEU A 1 240 ? -33.789 -3.258 45.189 1.00 87.50 240 LEU A N 1
ATOM 1774 C CA . LEU A 1 240 ? -32.925 -3.451 44.022 1.00 87.50 240 LEU A CA 1
ATOM 1775 C C . LEU A 1 240 ? -33.384 -4.631 43.159 1.00 87.50 240 LEU A C 1
ATOM 1777 O O . LEU A 1 240 ? -33.552 -4.459 41.958 1.00 87.50 240 LEU A O 1
ATOM 1781 N N . ALA A 1 241 ? -33.645 -5.792 43.764 1.00 85.88 241 ALA A N 1
ATOM 1782 C CA . ALA A 1 241 ? -34.029 -7.003 43.035 1.00 85.88 241 ALA A CA 1
ATOM 1783 C C . ALA A 1 241 ? -35.376 -6.872 42.306 1.00 85.88 241 ALA A C 1
ATOM 1785 O O . ALA A 1 241 ? -35.588 -7.501 41.273 1.00 85.88 241 ALA A O 1
ATOM 1786 N N . LEU A 1 242 ? -36.304 -6.077 42.846 1.00 85.19 242 LEU A N 1
ATOM 1787 C CA . LEU A 1 242 ? -37.595 -5.830 42.207 1.00 85.19 242 LEU A CA 1
ATOM 1788 C C . LEU A 1 242 ? -37.500 -4.799 41.083 1.00 85.19 242 LEU A C 1
ATOM 1790 O O . LEU A 1 242 ? -38.212 -4.938 40.097 1.00 85.19 242 LEU A O 1
ATOM 1794 N N . ALA A 1 243 ? -36.651 -3.782 41.231 1.00 85.00 243 ALA A N 1
ATOM 1795 C CA . ALA A 1 243 ? -36.527 -2.699 40.260 1.00 85.00 243 ALA A CA 1
ATOM 1796 C C . ALA A 1 243 ? -35.506 -2.975 39.147 1.00 85.00 243 ALA A C 1
ATOM 1798 O O . ALA A 1 243 ? -35.398 -2.171 38.226 1.00 85.00 243 ALA A O 1
ATOM 1799 N N . GLU A 1 244 ? -34.741 -4.062 39.231 1.00 85.62 244 GLU A N 1
ATOM 1800 C CA . GLU A 1 244 ? -33.740 -4.434 38.233 1.00 85.62 244 GLU A CA 1
ATOM 1801 C C . GLU A 1 244 ? -34.380 -4.688 36.858 1.00 85.62 244 GLU A C 1
ATOM 1803 O O . GLU A 1 244 ? -35.262 -5.535 36.696 1.00 85.62 244 GLU A O 1
ATOM 1808 N N . VAL A 1 245 ? -33.924 -3.946 35.848 1.00 78.69 245 VAL A N 1
ATOM 1809 C CA . VAL A 1 245 ? -34.304 -4.135 34.447 1.00 78.69 245 VAL A CA 1
ATOM 1810 C C . VAL A 1 245 ? -33.207 -4.953 33.774 1.00 78.69 245 VAL A C 1
ATOM 1812 O O . VAL A 1 245 ? -32.128 -4.434 33.487 1.00 78.69 245 VAL A O 1
ATOM 1815 N N . VAL A 1 246 ? -33.500 -6.235 33.547 1.00 60.56 246 VAL A N 1
ATOM 1816 C CA . VAL A 1 246 ? -32.655 -7.166 32.774 1.00 60.56 246 VAL A CA 1
ATOM 1817 C C . VAL A 1 246 ? -32.792 -6.912 31.276 1.00 60.56 246 VAL A C 1
ATOM 1819 O O . VAL A 1 246 ? -33.942 -6.717 30.813 1.00 60.56 246 VAL A O 1
#